Protein AF-A0AAD5MC42-F1 (afdb_monomer_lite)

Radius of gyration: 26.01 Å; chains: 1; bounding box: 51×40×79 Å

Organism: Parelaphostrongylus tenuis (NCBI:txid148309)

Sequence (228 aa):
MRAVYGVTTGFGIFSNVRIADDQLKKLQLNLVRSHATGYGQPLHPSKVRMLLALRINVLAKGYSGVSLENVKKMVAAFNAFCVSYVPQQGTVGCSGDLAPLAHLALGLMGEGKLWSPITGWDSADVVLKKNNLQPLDLGPKEGLALINGTQMVTAIGAYALERAHNIARQADVIAALSLDILKGTTRAFDPAIRIDYLYHRIPKILDYDKSRDHQDARPKNIKLTATT

InterPro domains:
  IPR001106 Aromatic amino acid lyase [PF00221] (2-193)
  IPR001106 Aromatic amino acid lyase [PTHR10362] (3-193)
  IPR008948 L-Aspartase-like [SSF48557] (3-194)
  IPR022313 Phenylalanine/histidine ammonia-lyases, active site [PS00488] (90-106)
  IPR024083 Fumarase/histidase, N-terminal [G3DSA:1.10.275.10] (1-149)

Secondary structure (DSSP, 8-state):
----TTTTB-SGGGTT-B--GGGHHHHHHHHHHHH---EEEEPPHHHHHHHHHHHHHHHHTSSS---HHHHHHHHHHHHTT-EE--EEE---SSS--HHHHHHHHHHHTT-SEEEETTTEEEEHHHHHHHTTPPPP---TTHHHHHH-S-HHHHHHHHHHHHHHHHHHHHHHHHHHHHHHHTT--GGGG-TTTS-TTS-S---SSS---GGGTTS-S-----------

pLDDT: mean 83.56, std 19.05, range [31.25, 98.5]

Foldseek 3Di:
DDQDAQQQWADDVGRVPGDDQVCQQVRLLVQLVVLLPADDAFDDLVLQLQLLVVLLVVVVVPPQPDDPVLSVLSVLCSVQSKFFGFHPGDDPQDFWPQNRLSRRLCLLQQQDWIAGPVPGIDRSVVVCVVSVGDHDRDDGSVSVSRGGDRSSVVSVVVVVVVVVVVVVVVVLVVVVVVCLVVLHDPVCVPPVNDDPPPPPDPPVQDDDDPPPPPDDPHPDDRDRDDDD

Structure (mmCIF, N/CA/C/O backbone):
data_AF-A0AAD5MC42-F1
#
_entry.id   AF-A0AAD5MC42-F1
#
loop_
_atom_site.group_PDB
_atom_site.id
_atom_site.type_symbol
_atom_site.label_atom_id
_atom_site.label_alt_id
_atom_site.label_comp_id
_atom_site.label_asym_id
_atom_site.label_entity_id
_atom_site.label_seq_id
_atom_site.pdbx_PDB_ins_code
_atom_site.Cartn_x
_atom_site.Cartn_y
_atom_site.Cartn_z
_atom_site.occupancy
_atom_site.B_iso_or_equiv
_atom_site.auth_seq_id
_atom_site.auth_comp_id
_atom_site.auth_asym_id
_atom_site.auth_atom_id
_atom_site.pdbx_PDB_model_num
ATOM 1 N N . MET A 1 1 ? -10.940 -10.722 30.212 1.00 54.38 1 MET A N 1
ATOM 2 C CA . MET A 1 1 ? -10.078 -11.129 29.073 1.00 54.38 1 MET A CA 1
ATOM 3 C C . MET A 1 1 ? -8.673 -11.517 29.542 1.00 54.38 1 MET A C 1
ATOM 5 O O . MET A 1 1 ? -8.220 -10.969 30.543 1.00 54.38 1 MET A O 1
ATOM 9 N N . ARG A 1 2 ? -8.002 -12.458 28.851 1.00 68.50 2 ARG A N 1
ATOM 10 C CA . ARG A 1 2 ? -6.563 -12.774 29.029 1.00 68.50 2 ARG A CA 1
ATOM 11 C C . ARG A 1 2 ? -5.696 -11.642 28.457 1.00 68.50 2 ARG A C 1
ATOM 13 O O . ARG A 1 2 ? -6.140 -10.968 27.535 1.00 68.50 2 ARG A O 1
ATOM 20 N N . ALA A 1 3 ? -4.482 -11.459 28.982 1.00 66.25 3 ALA A N 1
ATOM 21 C CA . ALA A 1 3 ? -3.528 -10.485 28.453 1.00 66.25 3 ALA A CA 1
ATOM 22 C C . ALA A 1 3 ? -3.001 -10.943 27.083 1.00 66.25 3 ALA A C 1
ATOM 24 O O . ALA A 1 3 ? -2.348 -11.981 26.988 1.00 66.25 3 ALA A O 1
ATOM 25 N N . VAL A 1 4 ? -3.307 -10.185 26.030 1.00 72.00 4 VAL A N 1
ATOM 26 C CA . VAL A 1 4 ? -2.842 -10.452 24.664 1.00 72.00 4 VAL A CA 1
ATOM 27 C C . VAL A 1 4 ? -2.238 -9.173 24.080 1.00 72.00 4 VAL A C 1
ATOM 29 O O . VAL A 1 4 ? -2.904 -8.133 24.040 1.00 72.00 4 VAL A O 1
ATOM 32 N N . TYR A 1 5 ? -0.982 -9.269 23.623 1.00 67.94 5 TYR A N 1
ATOM 33 C CA . TYR A 1 5 ? -0.201 -8.153 23.079 1.00 67.94 5 TYR A CA 1
ATOM 34 C C . TYR A 1 5 ? -0.948 -7.411 21.966 1.00 67.94 5 TYR A C 1
ATOM 36 O O . TYR A 1 5 ? -1.380 -8.020 20.983 1.00 67.94 5 TYR A O 1
ATOM 44 N N . GLY A 1 6 ? -1.111 -6.096 22.130 1.00 63.97 6 GLY A N 1
ATOM 45 C CA . GLY A 1 6 ? -1.778 -5.222 21.163 1.00 63.97 6 GLY A CA 1
ATOM 46 C C . GLY A 1 6 ? -3.296 -5.400 21.038 1.00 63.97 6 GLY A C 1
ATOM 47 O O . GLY A 1 6 ? -3.916 -4.729 20.210 1.00 63.97 6 GLY A O 1
ATOM 48 N N . VAL A 1 7 ? -3.895 -6.280 21.851 1.00 68.50 7 VAL A N 1
ATOM 49 C CA . VAL A 1 7 ? -5.351 -6.478 21.951 1.00 68.50 7 VAL A CA 1
ATOM 50 C C . VAL A 1 7 ? -5.877 -5.924 23.270 1.00 68.50 7 VAL A C 1
ATOM 52 O O . VAL A 1 7 ? -6.792 -5.117 23.248 1.00 68.50 7 VAL A O 1
ATOM 55 N N . THR A 1 8 ? -5.289 -6.327 24.401 1.00 62.38 8 THR A N 1
ATOM 56 C CA . THR A 1 8 ? -5.682 -5.884 25.757 1.00 62.38 8 THR A CA 1
ATOM 57 C C . THR A 1 8 ? -4.521 -5.258 26.535 1.00 62.38 8 THR A C 1
ATOM 59 O O . THR A 1 8 ? -4.657 -4.931 27.716 1.00 62.38 8 THR A O 1
ATOM 62 N N . THR A 1 9 ? -3.348 -5.160 25.908 1.00 70.31 9 THR A N 1
ATOM 63 C CA . THR A 1 9 ? -2.154 -4.518 26.462 1.00 70.31 9 THR A CA 1
ATOM 64 C C . THR A 1 9 ? -1.580 -3.500 25.478 1.00 70.31 9 THR A C 1
ATOM 66 O O . THR A 1 9 ? -1.965 -3.481 24.305 1.00 70.31 9 THR A O 1
ATOM 69 N N . GLY A 1 10 ? -0.688 -2.630 25.959 1.00 65.81 10 GLY A N 1
ATOM 70 C CA . GLY A 1 10 ? 0.003 -1.638 25.133 1.00 65.81 10 GLY A CA 1
ATOM 71 C C . GLY A 1 10 ? 0.989 -2.238 24.117 1.00 65.81 10 GLY A C 1
ATOM 72 O O . GLY A 1 10 ? 1.076 -3.451 23.925 1.00 65.81 10 GLY A O 1
ATOM 73 N N . PHE A 1 11 ? 1.758 -1.366 23.458 1.00 75.31 11 PHE A N 1
ATOM 74 C CA . PHE A 1 11 ? 2.718 -1.732 22.406 1.00 75.31 11 PHE A CA 1
ATOM 75 C C . PHE A 1 11 ? 4.159 -1.411 22.825 1.00 75.31 11 PHE A C 1
ATOM 77 O O . PHE A 1 11 ? 4.391 -0.485 23.605 1.00 75.31 11 PHE A O 1
ATOM 84 N N . GLY A 1 12 ? 5.136 -2.157 22.298 1.00 78.06 12 GLY A N 1
ATOM 85 C CA . GLY A 1 12 ? 6.560 -1.922 22.565 1.00 78.06 12 GLY A CA 1
ATOM 86 C C . GLY A 1 12 ? 6.900 -1.961 24.060 1.00 78.06 12 GLY A C 1
ATOM 87 O O . GLY A 1 12 ? 6.605 -2.946 24.741 1.00 78.06 12 GLY A O 1
ATOM 88 N N . ILE A 1 13 ? 7.481 -0.873 24.579 1.00 62.72 13 ILE A N 1
ATOM 89 C CA . ILE A 1 13 ? 7.843 -0.730 26.003 1.00 62.72 13 ILE A CA 1
ATOM 90 C C . ILE A 1 13 ? 6.635 -0.846 26.949 1.00 62.72 13 ILE A C 1
ATOM 92 O O . ILE A 1 13 ? 6.795 -1.220 28.105 1.00 62.72 13 ILE A O 1
ATOM 96 N N . PHE A 1 14 ? 5.419 -0.591 26.453 1.00 72.50 14 PHE A N 1
ATOM 97 C CA . PHE A 1 14 ? 4.177 -0.682 27.225 1.00 72.50 14 PHE A CA 1
ATOM 98 C C . PHE A 1 14 ? 3.442 -2.017 27.039 1.00 72.50 14 PHE A C 1
ATOM 100 O O . PHE A 1 14 ? 2.277 -2.140 27.412 1.00 72.50 14 PHE A O 1
ATOM 107 N N . SER A 1 15 ? 4.111 -3.031 26.486 1.00 70.25 15 SER A N 1
ATOM 108 C CA . SER A 1 15 ? 3.561 -4.380 26.269 1.00 70.25 15 SER A CA 1
ATOM 109 C C . SER A 1 15 ? 2.981 -5.037 27.530 1.00 70.25 15 SER A C 1
ATOM 111 O O . SER A 1 15 ? 2.049 -5.836 27.417 1.00 70.25 15 SER A O 1
ATOM 113 N N . ASN A 1 16 ? 3.477 -4.654 28.712 1.00 71.75 16 ASN A N 1
ATOM 114 C CA . ASN A 1 16 ? 3.048 -5.165 30.018 1.00 71.75 16 ASN A CA 1
ATOM 115 C C . ASN A 1 16 ? 1.942 -4.329 30.692 1.00 71.75 16 ASN A C 1
ATOM 117 O O . ASN A 1 16 ? 1.452 -4.708 31.754 1.00 71.75 16 ASN A O 1
ATOM 121 N N . VAL A 1 17 ? 1.536 -3.199 30.103 1.00 76.88 17 VAL A N 1
ATOM 122 C CA . VAL A 1 17 ? 0.479 -2.342 30.659 1.00 76.88 17 VAL A CA 1
ATOM 123 C C . VAL A 1 17 ? -0.873 -2.825 30.155 1.00 76.88 17 VAL A C 1
ATOM 125 O O . VAL A 1 17 ? -1.114 -2.866 28.947 1.00 76.88 17 VAL A O 1
ATOM 128 N N . ARG A 1 18 ? -1.763 -3.195 31.079 1.00 75.81 18 ARG A N 1
ATOM 129 C CA . ARG A 1 18 ? -3.130 -3.617 30.763 1.00 75.81 18 ARG A CA 1
ATOM 130 C C . ARG A 1 18 ? -4.014 -2.398 30.518 1.00 75.81 18 ARG A C 1
ATOM 132 O O . ARG A 1 18 ? -3.977 -1.446 31.290 1.00 75.81 18 ARG A O 1
ATOM 139 N N . ILE A 1 19 ? -4.812 -2.455 29.459 1.00 78.44 19 ILE A N 1
ATOM 140 C CA . ILE A 1 19 ? -5.714 -1.374 29.058 1.00 78.44 19 ILE A CA 1
ATOM 141 C C . ILE A 1 19 ? -7.151 -1.808 29.341 1.00 78.44 19 ILE A C 1
ATOM 143 O O . ILE A 1 19 ? -7.492 -2.977 29.153 1.00 78.44 19 ILE A O 1
ATOM 147 N N . ALA A 1 20 ? -7.969 -0.882 29.838 1.00 80.81 20 ALA A N 1
ATOM 148 C CA . ALA A 1 20 ? -9.383 -1.127 30.085 1.00 80.81 20 ALA A CA 1
ATOM 149 C C . ALA A 1 20 ? -10.149 -1.290 28.760 1.00 80.81 20 ALA A C 1
ATOM 151 O O . ALA A 1 20 ? -9.800 -0.669 27.752 1.00 80.81 20 ALA A O 1
ATOM 152 N N . ASP A 1 21 ? -11.177 -2.142 28.756 1.00 78.12 21 ASP A N 1
ATOM 153 C CA . ASP A 1 21 ? -11.875 -2.559 27.532 1.00 78.12 21 ASP A CA 1
ATOM 154 C C . ASP A 1 21 ? -12.538 -1.370 26.797 1.00 78.12 21 ASP A C 1
ATOM 156 O O . ASP A 1 21 ? -12.556 -1.325 25.565 1.00 78.12 21 ASP A O 1
ATOM 160 N N . ASP A 1 22 ? -12.993 -0.357 27.539 1.00 82.94 22 ASP A N 1
ATOM 161 C CA . ASP A 1 22 ? -13.575 0.895 27.035 1.00 82.94 22 ASP A CA 1
ATOM 162 C C . ASP A 1 22 ? -12.551 1.808 26.332 1.00 82.94 22 ASP A C 1
ATOM 164 O O . ASP A 1 22 ? -12.907 2.625 25.479 1.00 82.94 22 ASP A O 1
ATOM 168 N N . GLN A 1 23 ? -11.260 1.643 26.628 1.00 84.75 23 GLN A N 1
ATOM 169 C CA . GLN A 1 23 ? -10.177 2.433 26.039 1.00 84.75 23 GLN A CA 1
ATOM 170 C C . GLN A 1 23 ? -9.535 1.775 24.813 1.00 84.75 23 GLN A C 1
ATOM 172 O O . GLN A 1 23 ? -8.766 2.429 24.102 1.00 84.75 23 GLN A O 1
ATOM 177 N N . LEU A 1 24 ? -9.857 0.511 24.515 1.00 82.69 24 LEU A N 1
ATOM 178 C CA . LEU A 1 24 ? -9.204 -0.248 23.444 1.00 82.69 24 LEU A CA 1
ATOM 179 C C . LEU A 1 24 ? -9.394 0.387 22.069 1.00 82.69 24 LEU A C 1
ATOM 181 O O . LEU A 1 24 ? -8.439 0.468 21.300 1.00 82.69 24 LEU A O 1
ATOM 185 N N . LYS A 1 25 ? -10.589 0.903 21.770 1.00 85.94 25 LYS A N 1
ATOM 186 C CA . LYS A 1 25 ? -10.852 1.597 20.501 1.00 85.94 25 LYS A CA 1
ATOM 187 C C . LYS A 1 25 ? -9.990 2.854 20.365 1.00 85.94 25 LYS A C 1
ATOM 189 O O . LYS A 1 25 ? -9.299 3.042 19.365 1.00 85.94 25 LYS A O 1
ATOM 194 N N . LYS A 1 26 ? -9.955 3.677 21.417 1.00 88.75 26 LYS A N 1
ATOM 195 C CA . LYS A 1 26 ? -9.139 4.898 21.468 1.00 88.75 26 LYS A CA 1
ATOM 196 C C . LYS A 1 26 ? -7.645 4.589 21.338 1.00 88.75 26 LYS A C 1
ATOM 198 O O . LYS A 1 26 ? -6.936 5.318 20.649 1.00 88.75 26 LYS A O 1
ATOM 203 N N . LEU A 1 27 ? -7.180 3.496 21.943 1.00 88.50 27 LEU A N 1
ATOM 204 C CA . LEU A 1 27 ? -5.802 3.026 21.823 1.00 88.50 27 LEU A CA 1
ATOM 205 C C . LEU A 1 27 ? -5.421 2.745 20.362 1.00 88.50 27 LEU A C 1
ATOM 207 O O . LEU A 1 27 ? -4.360 3.184 19.930 1.00 88.50 27 LEU A O 1
ATOM 211 N N . GLN A 1 28 ? -6.272 2.059 19.592 1.00 90.81 28 GLN A N 1
ATOM 212 C CA . GLN A 1 28 ? -5.973 1.744 18.188 1.00 90.81 28 GLN A CA 1
ATOM 213 C C . GLN A 1 28 ? -5.938 2.998 17.305 1.00 90.81 28 GLN A C 1
ATOM 215 O O . GLN A 1 28 ? -5.037 3.137 16.479 1.00 90.81 28 GLN A O 1
ATOM 220 N N . LEU A 1 29 ? -6.866 3.938 17.513 1.00 93.31 29 LEU A N 1
ATOM 221 C CA . LEU A 1 29 ? -6.865 5.224 16.805 1.00 93.31 29 LEU A CA 1
ATOM 222 C C . LEU A 1 29 ? -5.589 6.022 17.112 1.00 93.31 29 LEU A C 1
ATOM 224 O O . LEU A 1 29 ? -4.911 6.513 16.210 1.00 93.31 29 LEU A O 1
ATOM 228 N N . ASN A 1 30 ? -5.224 6.108 18.393 1.00 94.06 30 ASN A N 1
ATOM 229 C CA . ASN A 1 30 ? -4.019 6.809 18.828 1.00 94.06 30 ASN A CA 1
ATOM 230 C C . ASN A 1 30 ? -2.740 6.126 18.341 1.00 94.06 30 ASN A C 1
ATOM 232 O O . ASN A 1 30 ? -1.760 6.815 18.063 1.00 94.06 30 ASN A O 1
ATOM 236 N N . LEU A 1 31 ? -2.735 4.798 18.206 1.00 93.19 31 LEU A N 1
ATOM 237 C CA . LEU A 1 31 ? -1.612 4.079 17.620 1.00 93.19 31 LEU A CA 1
ATOM 238 C C . LEU A 1 31 ? -1.364 4.548 16.182 1.00 93.19 31 LEU A C 1
ATOM 240 O O . LEU A 1 31 ? -0.242 4.927 15.863 1.00 93.19 31 LEU A O 1
ATOM 244 N N . VAL A 1 32 ? -2.406 4.591 15.346 1.00 96.00 32 VAL A N 1
ATOM 245 C CA . VAL A 1 32 ? -2.281 5.067 13.958 1.00 96.00 32 VAL A CA 1
ATOM 246 C C . VAL A 1 32 ? -1.802 6.518 13.929 1.00 96.00 32 VAL A C 1
ATOM 248 O O . VAL A 1 32 ? -0.806 6.823 13.280 1.00 96.00 32 VAL A O 1
ATOM 251 N N . ARG A 1 33 ? -2.448 7.408 14.692 1.00 96.44 33 ARG A N 1
ATOM 252 C CA . ARG A 1 33 ? -2.093 8.837 14.732 1.00 96.44 33 ARG A CA 1
ATOM 253 C C . ARG A 1 33 ? -0.656 9.081 15.199 1.00 96.44 33 ARG A C 1
ATOM 255 O O . ARG A 1 33 ? 0.065 9.846 14.573 1.00 96.44 33 ARG A O 1
ATOM 262 N N . SER A 1 34 ? -0.227 8.416 16.272 1.00 95.00 34 SER A N 1
ATOM 263 C CA . SER A 1 34 ? 1.130 8.571 16.826 1.00 95.00 34 SER A CA 1
ATOM 264 C C . SER A 1 34 ? 2.226 8.008 15.925 1.00 95.00 34 SER A C 1
ATOM 266 O O . SER A 1 34 ? 3.360 8.465 16.010 1.00 95.00 34 SER A O 1
ATOM 268 N N . HIS A 1 35 ? 1.905 7.031 15.072 1.00 94.56 35 HIS A N 1
ATOM 269 C CA . HIS A 1 35 ? 2.870 6.415 14.164 1.00 94.56 35 HIS A CA 1
ATOM 270 C C . HIS A 1 35 ? 2.882 7.062 12.780 1.00 94.56 35 HIS A C 1
ATOM 272 O O . HIS A 1 35 ? 3.798 6.786 12.017 1.00 94.56 35 HIS A O 1
ATOM 278 N N . ALA A 1 36 ? 1.940 7.950 12.448 1.00 95.44 36 ALA A N 1
ATOM 279 C CA . ALA A 1 36 ? 1.916 8.706 11.194 1.00 95.44 36 ALA A CA 1
ATOM 280 C C . ALA A 1 36 ? 2.991 9.820 11.165 1.00 95.44 36 ALA A C 1
ATOM 282 O O . ALA A 1 36 ? 2.705 10.997 10.965 1.00 95.44 36 ALA A O 1
ATOM 283 N N . THR A 1 37 ? 4.256 9.441 11.363 1.00 94.81 37 THR A N 1
ATOM 284 C CA . THR A 1 37 ? 5.426 10.325 11.522 1.00 94.81 37 THR A CA 1
ATOM 285 C C . THR A 1 37 ? 6.315 10.391 10.279 1.00 94.81 37 THR A C 1
ATOM 287 O O . THR A 1 37 ? 7.390 10.986 10.308 1.00 94.81 37 THR A O 1
ATOM 290 N N . GLY A 1 38 ? 5.879 9.788 9.167 1.00 93.25 38 GLY A N 1
ATOM 291 C CA . GLY A 1 38 ? 6.563 9.912 7.878 1.00 93.25 38 GLY A CA 1
ATOM 292 C C . GLY A 1 38 ? 6.628 11.364 7.390 1.00 93.25 38 GLY A C 1
ATOM 293 O O . GLY A 1 38 ? 5.758 12.173 7.714 1.00 93.25 38 GLY A O 1
ATOM 294 N N . TYR A 1 39 ? 7.635 11.679 6.578 1.00 93.50 39 TYR A N 1
ATOM 295 C CA . TYR A 1 39 ? 7.904 13.034 6.094 1.00 93.50 39 TYR A CA 1
ATOM 296 C C . TYR A 1 39 ? 8.362 13.058 4.627 1.00 93.50 39 TYR A C 1
ATOM 298 O O . TYR A 1 39 ? 8.634 12.027 4.004 1.00 93.50 39 TYR A O 1
ATOM 306 N N . GLY A 1 40 ? 8.424 14.265 4.063 1.00 93.81 40 GLY A N 1
ATOM 307 C CA . GLY A 1 40 ? 8.769 14.502 2.663 1.00 93.81 40 GLY A CA 1
ATOM 308 C C . GLY A 1 40 ? 7.558 14.502 1.726 1.00 93.81 40 GLY A C 1
ATOM 309 O O . GLY A 1 40 ? 6.404 14.547 2.156 1.00 93.81 40 GLY A O 1
ATOM 310 N N . GLN A 1 41 ? 7.847 14.483 0.423 1.00 95.56 41 GLN A N 1
ATOM 311 C CA . GLN A 1 41 ? 6.830 14.491 -0.630 1.00 95.56 41 GLN A CA 1
ATOM 312 C C . GLN A 1 41 ? 5.985 13.212 -0.598 1.00 95.56 41 GLN A C 1
ATOM 314 O O . GLN A 1 41 ? 6.498 12.159 -0.202 1.00 95.56 41 GLN A O 1
ATOM 319 N N . PRO A 1 42 ? 4.716 13.255 -1.041 1.00 95.69 42 PRO A N 1
ATOM 320 C CA . PRO A 1 42 ? 3.910 12.050 -1.134 1.00 95.69 42 PRO A CA 1
ATOM 321 C C . PRO A 1 42 ? 4.486 11.077 -2.164 1.00 95.69 42 PRO A C 1
ATOM 323 O O . PRO A 1 42 ? 5.061 11.454 -3.192 1.00 95.69 42 PRO A O 1
ATOM 326 N N . LEU A 1 43 ? 4.293 9.787 -1.915 1.00 95.94 43 LEU A N 1
ATOM 327 C CA . LEU A 1 43 ? 4.383 8.778 -2.955 1.00 95.94 43 LEU A CA 1
ATOM 328 C C . LEU A 1 43 ? 3.359 9.084 -4.052 1.00 95.94 43 LEU A C 1
ATOM 330 O O . LEU A 1 43 ? 2.241 9.525 -3.789 1.00 95.94 43 LEU A O 1
ATOM 334 N N . HIS A 1 44 ? 3.733 8.788 -5.297 1.00 96.62 44 HIS A N 1
ATOM 335 C CA . HIS A 1 44 ? 2.795 8.857 -6.412 1.00 96.62 44 HIS A CA 1
ATOM 336 C C . HIS A 1 44 ? 1.563 7.973 -6.120 1.00 96.62 44 HIS A C 1
ATOM 338 O O . HIS A 1 44 ? 1.765 6.830 -5.688 1.00 96.62 44 HIS A O 1
ATOM 344 N N . PRO A 1 45 ? 0.321 8.424 -6.397 1.00 97.38 45 PRO A N 1
ATOM 345 C CA . PRO A 1 45 ? -0.900 7.678 -6.079 1.00 97.38 45 PRO A CA 1
ATOM 346 C C . PRO A 1 45 ? -0.875 6.209 -6.524 1.00 97.38 45 PRO A C 1
ATOM 348 O O . PRO A 1 45 ? -1.244 5.320 -5.762 1.00 97.38 45 PRO A O 1
ATOM 351 N N . SER A 1 46 ? -0.334 5.916 -7.711 1.00 96.75 46 SER A N 1
ATOM 352 C CA . SER A 1 46 ? -0.185 4.535 -8.202 1.00 96.75 46 SER A CA 1
ATOM 353 C C . SER A 1 46 ? 0.683 3.645 -7.299 1.00 96.75 46 SER A C 1
ATOM 355 O O . SER A 1 46 ? 0.368 2.473 -7.120 1.00 96.75 46 SER A O 1
ATOM 357 N N . LYS A 1 47 ? 1.745 4.186 -6.684 1.00 96.69 47 LYS A N 1
ATOM 358 C CA . LYS A 1 47 ? 2.599 3.439 -5.741 1.00 96.69 47 LYS A CA 1
ATOM 359 C C . LYS A 1 47 ? 1.874 3.192 -4.418 1.00 96.69 47 LYS A C 1
ATOM 361 O O . LYS A 1 47 ? 1.966 2.098 -3.868 1.00 96.69 47 LYS A O 1
ATOM 366 N N . VAL A 1 48 ? 1.102 4.171 -3.938 1.00 97.56 48 VAL A N 1
ATOM 367 C CA . VAL A 1 48 ? 0.242 3.993 -2.753 1.00 97.56 48 VAL A CA 1
ATOM 368 C C . VAL A 1 48 ? -0.851 2.957 -3.027 1.00 97.56 48 VAL A C 1
ATOM 370 O O . VAL A 1 48 ? -1.181 2.150 -2.164 1.00 97.56 48 VAL A O 1
ATOM 373 N N . ARG A 1 49 ? -1.366 2.900 -4.258 1.00 97.81 49 ARG A N 1
ATOM 374 C CA . ARG A 1 49 ? -2.328 1.876 -4.672 1.00 97.81 49 ARG A CA 1
ATOM 375 C C . ARG A 1 49 ? -1.728 0.465 -4.642 1.00 97.81 49 ARG A C 1
ATOM 377 O O . ARG A 1 49 ? -2.399 -0.459 -4.188 1.00 97.81 49 ARG A O 1
ATOM 384 N N . MET A 1 50 ? -0.469 0.293 -5.056 1.00 97.44 50 MET A N 1
ATOM 385 C CA . MET A 1 50 ? 0.255 -0.984 -4.916 1.00 97.44 50 MET A CA 1
ATOM 386 C C . MET A 1 50 ? 0.423 -1.378 -3.442 1.00 97.44 50 MET A C 1
ATOM 388 O O . MET A 1 50 ? 0.140 -2.516 -3.072 1.00 97.44 50 MET A O 1
ATOM 392 N N . LEU A 1 51 ? 0.827 -0.423 -2.596 1.00 96.62 51 LEU A N 1
ATOM 393 C CA . LEU A 1 51 ? 0.918 -0.602 -1.144 1.00 96.62 51 LEU A CA 1
ATOM 394 C C . LEU A 1 51 ? -0.421 -1.081 -0.554 1.00 96.62 51 LEU A C 1
ATOM 396 O O . LEU A 1 51 ? -0.456 -2.072 0.179 1.00 96.62 51 LEU A O 1
ATOM 400 N N . LEU A 1 52 ? -1.523 -0.411 -0.910 1.00 98.12 52 LEU A N 1
ATOM 401 C CA . LEU A 1 52 ? -2.872 -0.754 -0.459 1.00 98.12 52 LEU A CA 1
ATOM 402 C C . LEU A 1 52 ? -3.278 -2.168 -0.898 1.00 98.12 52 LEU A C 1
ATOM 404 O O . LEU A 1 52 ? -3.780 -2.932 -0.077 1.00 98.12 52 LEU A O 1
ATOM 408 N N . ALA A 1 53 ? -3.005 -2.552 -2.149 1.00 98.12 53 ALA A N 1
ATOM 409 C CA . ALA A 1 53 ? -3.291 -3.899 -2.646 1.00 98.12 53 ALA A CA 1
ATOM 410 C C . ALA A 1 53 ? -2.575 -4.984 -1.830 1.00 98.12 53 ALA A C 1
ATOM 412 O O . ALA A 1 53 ? -3.195 -5.960 -1.405 1.00 98.12 53 ALA A O 1
ATOM 413 N N . LEU A 1 54 ? -1.278 -4.803 -1.560 1.00 97.00 54 LEU A N 1
ATOM 414 C CA . LEU A 1 54 ? -0.509 -5.753 -0.755 1.00 97.00 54 LEU A CA 1
ATOM 415 C C . LEU A 1 54 ? -1.016 -5.816 0.688 1.00 97.00 54 LEU A C 1
ATOM 417 O O . LEU A 1 54 ? -1.046 -6.896 1.282 1.00 97.00 54 LEU A O 1
ATOM 421 N N . ARG A 1 55 ? -1.439 -4.679 1.253 1.00 96.62 55 ARG A N 1
ATOM 422 C CA . ARG A 1 55 ? -2.020 -4.632 2.599 1.00 96.62 55 ARG A CA 1
ATOM 423 C C . ARG A 1 55 ? -3.322 -5.426 2.651 1.00 96.62 55 ARG A C 1
ATOM 425 O O . ARG A 1 55 ? -3.452 -6.291 3.513 1.00 96.62 55 ARG A O 1
ATOM 432 N N . ILE A 1 56 ? -4.236 -5.190 1.708 1.00 97.75 56 ILE A N 1
ATOM 433 C CA . ILE A 1 56 ? -5.499 -5.933 1.586 1.00 97.75 56 ILE A CA 1
ATOM 434 C C . ILE A 1 56 ? -5.222 -7.435 1.463 1.00 97.75 56 ILE A C 1
ATOM 436 O O . ILE A 1 56 ? -5.800 -8.220 2.209 1.00 97.75 56 ILE A O 1
ATOM 440 N N . ASN A 1 57 ? -4.291 -7.832 0.589 1.00 97.00 57 ASN A N 1
ATOM 441 C CA . ASN A 1 57 ? -3.934 -9.236 0.379 1.00 97.00 57 ASN A CA 1
ATOM 442 C C . ASN A 1 57 ? -3.463 -9.926 1.669 1.00 97.00 57 ASN A C 1
ATOM 444 O O . ASN A 1 57 ? -3.878 -11.042 1.962 1.00 97.00 57 ASN A O 1
ATOM 448 N N . VAL A 1 58 ? -2.611 -9.271 2.464 1.00 95.31 58 VAL A N 1
ATOM 449 C CA . VAL A 1 58 ? -2.126 -9.851 3.728 1.00 95.31 58 VAL A CA 1
ATOM 450 C C . VAL A 1 58 ? -3.245 -9.951 4.765 1.00 95.31 58 VAL A C 1
ATOM 452 O O . VAL A 1 58 ? -3.354 -10.979 5.432 1.00 95.31 58 VAL A O 1
ATOM 455 N N . LEU A 1 59 ? -4.099 -8.931 4.875 1.00 95.50 59 LEU A N 1
ATOM 456 C CA . LEU A 1 59 ? -5.226 -8.936 5.812 1.00 95.50 59 LEU A CA 1
ATOM 457 C C . LEU A 1 59 ? -6.267 -10.008 5.461 1.00 95.50 59 LEU A C 1
ATOM 459 O O . LEU A 1 59 ? -6.786 -10.677 6.354 1.00 95.50 59 LEU A O 1
ATOM 463 N N . ALA A 1 60 ? -6.512 -10.226 4.167 1.00 95.19 60 ALA A N 1
ATOM 464 C CA . ALA A 1 60 ? -7.460 -11.217 3.665 1.00 95.19 60 ALA A CA 1
ATOM 465 C C . ALA A 1 60 ? -7.064 -12.672 3.984 1.00 95.19 60 ALA A C 1
ATOM 467 O O . ALA A 1 60 ? -7.923 -13.548 3.968 1.00 95.19 60 ALA A O 1
ATOM 468 N N . LYS A 1 61 ? -5.797 -12.944 4.336 1.00 94.06 61 LYS A N 1
ATOM 469 C CA . LYS A 1 61 ? -5.351 -14.288 4.752 1.00 94.06 61 LYS A CA 1
ATOM 470 C C . LYS A 1 61 ? -5.922 -14.740 6.103 1.00 94.06 61 LYS A C 1
ATOM 472 O O . LYS A 1 61 ? -5.778 -15.905 6.447 1.00 94.06 61 LYS A O 1
ATOM 477 N N . GLY A 1 62 ? -6.514 -13.839 6.892 1.00 91.12 62 GLY A N 1
ATOM 478 C CA . GLY A 1 62 ? -7.209 -14.186 8.139 1.00 91.12 62 GLY A CA 1
ATOM 479 C C . GLY A 1 62 ? -6.338 -14.272 9.400 1.00 91.12 62 GLY A C 1
ATOM 480 O O . GLY A 1 62 ? -6.874 -14.412 10.493 1.00 91.12 62 GLY A O 1
ATOM 481 N N . TYR A 1 63 ? -5.015 -14.103 9.304 1.00 91.25 63 TYR A N 1
ATOM 482 C CA . TYR A 1 63 ? -4.110 -14.183 10.467 1.00 91.25 63 TYR A CA 1
ATOM 483 C C . TYR A 1 63 ? -4.009 -12.882 11.289 1.00 91.25 63 TYR A C 1
ATOM 485 O O . TYR A 1 63 ? -3.434 -12.866 12.379 1.00 91.25 63 TYR A O 1
ATOM 493 N N . SER A 1 64 ? -4.553 -11.767 10.790 1.00 89.31 64 SER A N 1
ATOM 494 C CA . SER A 1 64 ? -4.403 -10.449 11.426 1.00 89.31 64 SER A CA 1
ATOM 495 C C . SER A 1 64 ? -5.525 -10.107 12.410 1.00 89.31 64 SER A C 1
ATOM 497 O O . SER A 1 64 ? -5.278 -9.368 13.362 1.00 89.31 64 SER A O 1
ATOM 499 N N . GLY A 1 65 ? -6.714 -10.698 12.260 1.00 88.75 65 GLY A N 1
ATOM 500 C CA . GLY A 1 65 ? -7.878 -10.397 13.105 1.00 88.75 65 GLY A CA 1
ATOM 501 C C . GLY A 1 65 ? -8.521 -9.038 12.807 1.00 88.75 65 GLY A C 1
ATOM 502 O O . GLY A 1 65 ? -8.984 -8.384 13.732 1.00 88.75 65 GLY A O 1
ATOM 503 N N . VAL A 1 66 ? -8.505 -8.610 11.539 1.00 94.19 66 VAL A N 1
ATOM 504 C CA . VAL A 1 66 ? -9.250 -7.431 11.064 1.00 94.19 66 VAL A CA 1
ATOM 505 C C . VAL A 1 66 ? -10.644 -7.866 10.627 1.00 94.19 66 VAL A C 1
ATOM 507 O O . VA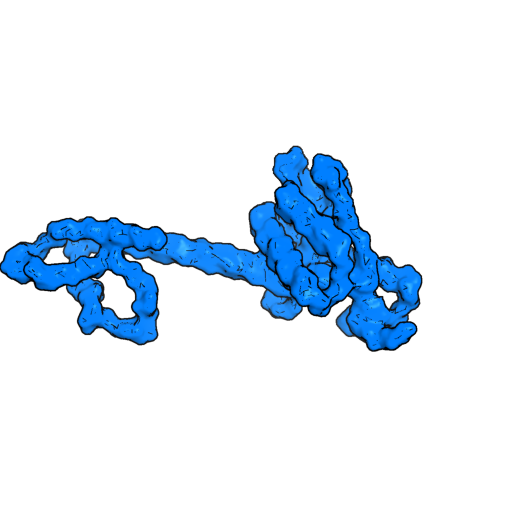L A 1 66 ? -10.811 -8.920 10.014 1.00 94.19 66 VAL A O 1
ATOM 510 N N . SER A 1 67 ? -11.639 -7.050 10.942 1.00 94.81 67 SER A N 1
ATOM 511 C CA . SER A 1 67 ? -13.029 -7.223 10.554 1.00 94.81 67 SER A CA 1
ATOM 512 C C . SER A 1 67 ? -13.190 -7.241 9.037 1.00 94.81 67 SER A C 1
ATOM 514 O O . SER A 1 67 ? -12.582 -6.472 8.286 1.00 94.81 67 SER A O 1
ATOM 516 N N . LEU A 1 68 ? -14.081 -8.119 8.578 1.00 95.56 68 LEU A N 1
ATOM 517 C CA . LEU A 1 68 ? -14.420 -8.228 7.163 1.00 95.56 68 LEU A CA 1
ATOM 518 C C . LEU A 1 68 ? -14.990 -6.913 6.611 1.00 95.56 68 LEU A C 1
ATOM 520 O O . LEU A 1 68 ? -14.754 -6.582 5.452 1.00 95.56 68 LEU A O 1
ATOM 524 N N . GLU A 1 69 ? -15.725 -6.160 7.432 1.00 96.50 69 GLU A N 1
ATOM 525 C CA . GLU A 1 69 ? -16.276 -4.860 7.051 1.00 96.50 69 GLU A CA 1
ATOM 526 C C . GLU A 1 69 ? -15.167 -3.866 6.680 1.00 96.50 69 GLU A C 1
ATOM 528 O O . GLU A 1 69 ? -15.213 -3.277 5.599 1.00 96.50 69 GLU A O 1
ATOM 533 N N . ASN A 1 70 ? -14.127 -3.739 7.509 1.00 96.69 70 ASN A N 1
ATOM 534 C CA . ASN A 1 70 ? -13.012 -2.840 7.218 1.00 96.69 70 ASN A CA 1
ATOM 535 C C . ASN A 1 70 ? -12.197 -3.304 6.007 1.00 96.69 70 ASN A C 1
ATOM 537 O O . ASN A 1 70 ? -11.842 -2.479 5.167 1.00 96.69 70 ASN A O 1
ATOM 541 N N . VAL A 1 71 ? -11.985 -4.611 5.826 1.00 97.25 71 VAL A N 1
ATOM 542 C CA . VAL A 1 71 ? -11.347 -5.126 4.599 1.00 97.25 71 VAL A CA 1
ATOM 543 C C . VAL A 1 71 ? -12.173 -4.772 3.354 1.00 97.25 71 VAL A C 1
ATOM 545 O O . VAL A 1 71 ? -11.610 -4.319 2.357 1.00 97.25 71 VAL A O 1
ATOM 548 N N . LYS A 1 72 ? -13.506 -4.897 3.404 1.00 97.88 72 LYS A N 1
ATOM 549 C CA . LYS A 1 72 ? -14.396 -4.498 2.298 1.00 97.88 72 LYS A CA 1
ATOM 550 C C . LYS A 1 72 ? -14.325 -2.997 2.006 1.00 97.88 72 LYS A C 1
ATOM 552 O O . LYS A 1 72 ? -14.267 -2.624 0.836 1.00 97.88 72 LYS A O 1
ATOM 557 N N . LYS A 1 73 ? -14.264 -2.143 3.034 1.00 98.12 73 LYS A N 1
ATOM 558 C CA . LYS A 1 73 ? -14.058 -0.690 2.870 1.00 98.12 73 LYS A CA 1
ATOM 559 C C . LYS A 1 73 ? -12.720 -0.382 2.185 1.00 98.12 73 LYS A C 1
ATOM 561 O O . LYS A 1 73 ? -12.684 0.423 1.258 1.00 98.12 73 LYS A O 1
ATOM 566 N N . MET A 1 74 ? -11.640 -1.075 2.559 1.00 98.25 74 MET A N 1
ATOM 567 C CA . MET A 1 74 ? -10.335 -0.936 1.891 1.00 98.25 74 MET A CA 1
ATOM 568 C C . MET A 1 74 ? -10.391 -1.352 0.414 1.00 98.25 74 MET A C 1
ATOM 570 O O . MET A 1 74 ? -9.824 -0.670 -0.437 1.00 98.25 74 MET A O 1
ATOM 574 N N . VAL A 1 75 ? -11.090 -2.446 0.095 1.00 98.44 75 VAL A N 1
ATOM 575 C CA . VAL A 1 75 ? -11.302 -2.894 -1.294 1.00 98.44 75 VAL A CA 1
ATOM 576 C C . VAL A 1 75 ? -12.116 -1.869 -2.086 1.00 98.44 75 VAL A C 1
ATOM 578 O O . VAL A 1 75 ? -11.760 -1.558 -3.221 1.00 98.44 75 VAL A O 1
ATOM 581 N N . ALA A 1 76 ? -13.166 -1.297 -1.494 1.00 98.44 76 ALA A N 1
ATOM 582 C CA . ALA A 1 76 ? -13.955 -0.246 -2.131 1.00 98.44 76 ALA A CA 1
ATOM 583 C C . ALA A 1 76 ? -13.097 0.993 -2.445 1.00 98.44 76 ALA A C 1
ATOM 585 O O . ALA A 1 76 ? -13.118 1.480 -3.576 1.00 98.44 76 ALA A O 1
ATOM 586 N N . ALA A 1 77 ? -12.262 1.436 -1.498 1.00 98.31 77 ALA A N 1
ATOM 587 C CA . ALA A 1 77 ? -11.307 2.521 -1.724 1.00 98.31 77 ALA A CA 1
ATOM 588 C C . ALA A 1 77 ? -10.291 2.183 -2.831 1.00 98.31 77 ALA A C 1
ATOM 590 O O . ALA A 1 77 ? -10.039 3.002 -3.714 1.00 98.31 77 ALA A O 1
ATOM 591 N N . PHE A 1 78 ? -9.757 0.958 -2.850 1.00 98.50 78 PHE A N 1
ATOM 592 C CA . PHE A 1 78 ? -8.845 0.498 -3.901 1.00 98.50 78 PHE A CA 1
ATOM 593 C C . PHE A 1 78 ? -9.485 0.517 -5.302 1.00 98.50 78 PHE A C 1
ATOM 595 O O . PHE A 1 78 ? -8.837 0.924 -6.277 1.00 98.50 78 PHE A O 1
ATOM 602 N N . ASN A 1 79 ? -10.749 0.093 -5.400 1.00 98.38 79 ASN A N 1
ATOM 603 C CA . ASN A 1 79 ? -11.518 0.071 -6.645 1.00 98.38 79 ASN A CA 1
ATOM 604 C C . ASN A 1 79 ? -11.851 1.484 -7.138 1.00 98.38 79 ASN A C 1
ATOM 606 O O . ASN A 1 79 ? -11.751 1.744 -8.332 1.00 98.38 79 ASN A O 1
ATOM 610 N N . ALA A 1 80 ? -12.155 2.409 -6.225 1.00 97.94 80 ALA A N 1
ATOM 611 C CA . ALA A 1 80 ? -12.380 3.823 -6.532 1.00 97.94 80 ALA A CA 1
ATOM 612 C C . ALA A 1 80 ? -11.081 4.623 -6.771 1.00 97.94 80 ALA A C 1
ATOM 614 O O . ALA A 1 80 ? -11.130 5.834 -6.976 1.00 97.94 80 ALA A O 1
ATOM 615 N N . PHE A 1 81 ? -9.909 3.975 -6.706 1.00 98.19 81 PHE A N 1
ATOM 616 C CA . PHE A 1 81 ? -8.595 4.630 -6.745 1.00 98.19 81 PHE A CA 1
ATOM 617 C C . PHE A 1 81 ? -8.493 5.772 -5.713 1.00 98.19 81 PHE A C 1
ATOM 619 O O . PHE A 1 81 ? -7.972 6.852 -5.976 1.00 98.19 81 PHE A O 1
ATOM 626 N N . CYS A 1 82 ? -9.006 5.522 -4.514 1.00 98.25 82 CYS A N 1
ATOM 627 C CA . CYS A 1 82 ? -8.918 6.416 -3.372 1.00 98.25 82 CYS A CA 1
ATOM 628 C C . CYS A 1 82 ? -7.733 5.987 -2.500 1.00 98.25 82 CYS A C 1
ATOM 630 O O . CYS A 1 82 ? -7.746 4.898 -1.924 1.00 98.25 82 CYS A O 1
ATOM 632 N N . VAL A 1 83 ? -6.682 6.808 -2.441 1.00 98.06 83 VAL A N 1
ATOM 633 C CA . VAL A 1 83 ? -5.420 6.451 -1.769 1.00 98.06 83 VAL A CA 1
ATOM 634 C C . VAL A 1 83 ? -4.917 7.561 -0.858 1.00 98.06 83 VAL A C 1
ATOM 636 O O . VAL A 1 83 ? -4.907 8.731 -1.229 1.00 98.06 83 VAL A O 1
ATOM 639 N N . SER A 1 84 ? -4.489 7.190 0.343 1.00 98.12 84 SER A N 1
ATOM 640 C CA . SER A 1 84 ? -4.037 8.129 1.370 1.00 98.12 84 SER A CA 1
ATOM 641 C C . SER A 1 84 ? -2.753 8.861 0.985 1.00 98.12 84 SER A C 1
ATOM 643 O O . SER A 1 84 ? -1.941 8.378 0.191 1.00 98.12 84 SER A O 1
ATOM 645 N N . TYR A 1 85 ? -2.531 10.016 1.602 1.00 97.88 85 TYR A N 1
ATOM 646 C CA . TYR A 1 85 ? -1.246 10.700 1.554 1.00 97.88 85 TYR A CA 1
ATOM 647 C C . TYR A 1 85 ? -0.208 9.886 2.324 1.00 97.88 85 TYR A C 1
ATOM 649 O O . TYR A 1 85 ? -0.258 9.822 3.546 1.00 97.88 85 TYR A O 1
ATOM 657 N N . VAL A 1 86 ? 0.729 9.259 1.613 1.00 97.81 86 VAL A N 1
ATOM 658 C CA . VAL A 1 86 ? 1.824 8.487 2.216 1.00 97.81 86 VAL A CA 1
ATOM 659 C C . VAL A 1 86 ? 3.152 9.155 1.861 1.00 97.81 86 VAL A C 1
ATOM 661 O O . VAL A 1 86 ? 3.522 9.140 0.684 1.00 97.81 86 VAL A O 1
ATOM 664 N N . PRO A 1 87 ? 3.875 9.745 2.828 1.00 96.69 87 PRO A N 1
ATOM 665 C CA . PRO A 1 87 ? 5.181 10.349 2.586 1.00 96.69 87 PRO A CA 1
ATOM 666 C C . PRO A 1 87 ? 6.224 9.334 2.104 1.00 96.69 87 PRO A C 1
ATOM 668 O O . PRO A 1 87 ? 6.174 8.152 2.443 1.00 96.69 87 PRO A O 1
ATOM 671 N N . GLN A 1 88 ? 7.197 9.801 1.323 1.00 93.62 88 GLN A N 1
ATOM 672 C CA . GLN A 1 88 ? 8.266 8.959 0.777 1.00 93.62 88 GLN A CA 1
ATOM 673 C C . GLN A 1 88 ? 9.300 8.500 1.817 1.00 93.62 88 GLN A C 1
ATOM 675 O O . GLN A 1 88 ? 9.976 7.503 1.568 1.00 93.62 88 GLN A O 1
ATOM 680 N N . GLN A 1 89 ? 9.440 9.193 2.953 1.00 90.88 89 GLN A N 1
ATOM 681 C CA . GLN A 1 89 ? 10.427 8.875 3.993 1.00 90.88 89 GLN A CA 1
ATOM 682 C C . GLN A 1 89 ? 9.749 8.574 5.337 1.00 90.88 89 GLN A C 1
ATOM 684 O O . GLN A 1 89 ? 8.681 9.107 5.642 1.00 90.88 89 GLN A O 1
ATOM 689 N N . GLY A 1 90 ? 10.371 7.706 6.142 1.00 86.44 90 GLY A N 1
ATOM 690 C CA . GLY A 1 90 ? 9.894 7.340 7.485 1.00 86.44 90 GLY A CA 1
ATOM 691 C C . GLY A 1 90 ? 9.904 5.841 7.799 1.00 86.44 90 GLY A C 1
ATOM 692 O O . GLY A 1 90 ? 9.755 5.474 8.959 1.00 86.44 90 GLY A O 1
ATOM 693 N N . THR A 1 91 ? 10.095 4.965 6.805 1.00 86.31 91 THR A N 1
ATOM 694 C CA . THR A 1 91 ? 10.357 3.538 7.063 1.00 86.31 91 THR A CA 1
ATOM 695 C C . THR A 1 91 ? 11.854 3.260 7.209 1.00 86.31 91 THR A C 1
ATOM 697 O O . THR A 1 91 ? 12.669 3.846 6.499 1.00 86.31 91 THR A O 1
ATOM 700 N N . VAL A 1 92 ? 12.202 2.334 8.106 1.00 83.56 92 VAL A N 1
ATOM 701 C CA . VAL A 1 92 ? 13.553 1.761 8.255 1.00 83.56 92 VAL A CA 1
ATOM 702 C C . VAL A 1 92 ? 13.699 0.405 7.553 1.00 83.56 92 VAL A C 1
ATOM 704 O O . VAL A 1 92 ? 14.776 -0.176 7.553 1.00 83.56 92 VAL A O 1
ATOM 707 N N . GLY A 1 93 ? 12.618 -0.119 6.966 1.00 72.31 93 GLY A N 1
ATOM 708 C CA . GLY A 1 93 ? 12.639 -1.298 6.099 1.00 72.31 93 GLY A CA 1
ATOM 709 C C . GLY A 1 93 ? 12.992 -2.641 6.749 1.00 72.31 93 GLY A C 1
ATOM 710 O O . GLY A 1 93 ? 13.277 -3.590 6.027 1.00 72.31 93 GLY A O 1
ATOM 711 N N . CYS A 1 94 ? 12.957 -2.746 8.081 1.00 68.19 94 CYS A N 1
ATOM 712 C CA . CYS A 1 94 ? 13.196 -4.007 8.793 1.00 68.19 94 CYS A CA 1
ATOM 713 C C . CYS A 1 94 ? 11.903 -4.826 8.973 1.00 68.19 94 CYS A C 1
ATOM 715 O O . CYS A 1 94 ? 11.509 -5.594 8.101 1.00 68.19 94 CYS A O 1
ATOM 717 N N . SER A 1 95 ? 11.239 -4.682 10.125 1.00 60.69 95 SER A N 1
ATOM 718 C CA . SER A 1 95 ? 10.126 -5.541 10.558 1.00 60.69 95 SER A CA 1
ATOM 719 C C . SER A 1 95 ? 8.749 -4.877 10.486 1.00 60.69 95 SER A C 1
ATOM 721 O O . SER A 1 95 ? 7.742 -5.532 10.746 1.00 60.69 95 SER A O 1
ATOM 723 N N . GLY A 1 96 ? 8.685 -3.598 10.114 1.00 73.56 96 GLY A N 1
ATOM 724 C CA . GLY A 1 96 ? 7.428 -2.874 10.001 1.00 73.56 96 GLY A CA 1
ATOM 725 C C . GLY A 1 96 ? 7.602 -1.513 9.343 1.00 73.56 96 GLY A C 1
ATOM 726 O O . GLY A 1 96 ? 8.275 -0.631 9.870 1.00 73.56 96 GLY A O 1
ATOM 727 N N . ASP A 1 97 ? 6.916 -1.326 8.225 1.00 88.25 97 ASP A N 1
ATOM 728 C CA . ASP A 1 97 ? 6.682 -0.053 7.555 1.00 88.25 97 ASP A CA 1
ATOM 729 C C . ASP A 1 97 ? 5.643 0.767 8.346 1.00 88.25 97 ASP A C 1
ATOM 731 O O . ASP A 1 97 ? 4.632 1.213 7.807 1.00 88.25 97 ASP A O 1
ATOM 735 N N . LEU A 1 98 ? 5.878 0.942 9.653 1.00 92.62 98 LEU A N 1
ATOM 736 C CA . LEU A 1 98 ? 4.904 1.493 10.598 1.00 92.62 98 LEU A CA 1
ATOM 737 C C . LEU A 1 98 ? 4.455 2.894 10.188 1.00 92.62 98 LEU A C 1
ATOM 739 O O . LEU A 1 98 ? 3.260 3.140 10.081 1.00 92.62 98 LEU A O 1
ATOM 743 N N . ALA A 1 99 ? 5.402 3.791 9.909 1.00 94.38 99 ALA A N 1
ATOM 744 C CA . ALA A 1 99 ? 5.096 5.166 9.534 1.00 94.38 99 ALA A CA 1
ATOM 745 C C . ALA A 1 99 ? 4.285 5.309 8.235 1.00 94.38 99 ALA A C 1
ATOM 747 O O . ALA A 1 99 ? 3.226 5.943 8.252 1.00 94.38 99 ALA A O 1
ATOM 748 N N . PRO A 1 100 ? 4.707 4.728 7.099 1.00 95.56 100 PRO A N 1
ATOM 749 C CA . PRO A 1 100 ? 3.942 4.827 5.857 1.00 95.56 100 PRO A CA 1
ATOM 750 C C . PRO A 1 100 ? 2.605 4.071 5.917 1.00 95.56 100 PRO A C 1
ATOM 752 O O . PRO A 1 100 ? 1.626 4.537 5.337 1.00 95.56 100 PRO A O 1
ATOM 755 N N . LEU A 1 101 ? 2.515 2.940 6.629 1.00 96.31 101 LEU A N 1
ATOM 756 C CA . LEU A 1 101 ? 1.245 2.229 6.801 1.00 96.31 101 LEU A CA 1
ATOM 757 C C . LEU A 1 101 ? 0.305 2.937 7.781 1.00 96.31 101 LEU A C 1
ATOM 759 O O . LEU A 1 101 ? -0.910 2.863 7.610 1.00 96.31 101 LEU A O 1
ATOM 763 N N . ALA A 1 102 ? 0.837 3.661 8.765 1.00 96.94 102 ALA A N 1
ATOM 764 C CA . ALA A 1 102 ? 0.052 4.549 9.613 1.00 96.94 102 ALA A CA 1
ATOM 765 C C . ALA A 1 102 ? -0.548 5.696 8.798 1.00 96.94 102 ALA A C 1
ATOM 767 O O . ALA A 1 102 ? -1.745 5.935 8.894 1.00 96.94 102 ALA A O 1
ATOM 768 N N . HIS A 1 103 ? 0.232 6.326 7.916 1.00 97.69 103 HIS A N 1
ATOM 769 C CA . HIS A 1 103 ? -0.283 7.315 6.959 1.00 97.69 103 HIS A CA 1
ATOM 770 C C . HIS A 1 103 ? -1.336 6.726 6.006 1.00 97.69 103 HIS A C 1
ATOM 772 O O . HIS A 1 103 ? -2.362 7.354 5.741 1.00 97.69 103 HIS A O 1
ATOM 778 N N . LEU A 1 104 ? -1.135 5.485 5.540 1.00 97.69 104 LEU A N 1
ATOM 779 C CA . LEU A 1 104 ? -2.139 4.764 4.755 1.00 97.69 104 LEU A CA 1
ATOM 780 C C . LEU A 1 104 ? -3.449 4.596 5.540 1.00 97.69 104 LEU A C 1
ATOM 782 O O . LEU A 1 104 ? -4.516 4.926 5.023 1.00 97.69 104 LEU A O 1
ATOM 786 N N . ALA A 1 105 ? -3.372 4.103 6.776 1.00 97.44 105 ALA A N 1
ATOM 787 C CA . ALA A 1 105 ? -4.533 3.887 7.631 1.00 97.44 105 ALA A CA 1
ATOM 788 C C . ALA A 1 105 ? -5.234 5.203 8.001 1.00 97.44 105 ALA A C 1
ATOM 790 O O . ALA A 1 105 ? -6.458 5.258 7.938 1.00 97.44 105 ALA A O 1
ATOM 791 N N . LEU A 1 106 ? -4.476 6.262 8.303 1.00 97.38 106 LEU A N 1
ATOM 792 C CA . LEU A 1 106 ? -4.989 7.577 8.691 1.00 97.38 106 LEU A CA 1
ATOM 793 C C . LEU A 1 106 ? -5.941 8.144 7.627 1.00 97.38 106 LEU A C 1
ATOM 795 O O . LEU A 1 106 ? -7.077 8.489 7.942 1.00 97.38 106 LEU A O 1
ATOM 799 N N . GLY A 1 107 ? -5.528 8.121 6.354 1.00 97.25 107 GLY A N 1
ATOM 800 C CA . GLY A 1 107 ? -6.387 8.542 5.245 1.00 97.25 107 GLY A CA 1
ATOM 801 C C . GLY A 1 107 ? -7.659 7.701 5.113 1.00 97.25 107 GLY A C 1
ATOM 802 O O . GLY A 1 107 ? -8.751 8.238 4.955 1.00 97.25 107 GLY A O 1
ATOM 803 N N . LEU A 1 108 ? -7.553 6.376 5.243 1.00 97.81 108 LEU A N 1
ATOM 804 C CA . LEU A 1 108 ? -8.708 5.474 5.147 1.00 97.81 108 LEU A CA 1
ATOM 805 C C . LEU A 1 108 ? -9.666 5.595 6.346 1.00 97.81 108 LEU A C 1
ATOM 807 O O . LEU A 1 108 ? -10.847 5.280 6.218 1.00 97.81 108 LEU A O 1
ATOM 811 N N . MET A 1 109 ? -9.185 6.076 7.493 1.00 97.31 109 MET A N 1
ATOM 812 C CA . MET A 1 109 ? -10.008 6.462 8.646 1.00 97.31 109 MET A CA 1
ATOM 813 C C . MET A 1 109 ? -10.734 7.802 8.439 1.00 97.31 109 MET A C 1
ATOM 815 O O . MET A 1 109 ? -11.534 8.195 9.283 1.00 97.31 109 MET A O 1
ATOM 819 N N . GLY A 1 110 ? -10.483 8.501 7.327 1.00 97.12 110 GLY A N 1
ATOM 820 C CA . GLY A 1 110 ? -11.049 9.821 7.048 1.00 97.12 110 GLY A CA 1
ATOM 821 C C . GLY A 1 110 ? -10.259 10.976 7.661 1.00 97.12 110 GLY A C 1
ATOM 822 O O . GLY A 1 110 ? -10.761 12.095 7.703 1.00 97.12 110 GLY A O 1
ATOM 823 N N . GLU A 1 111 ? -9.025 10.738 8.110 1.00 97.12 111 GLU A N 1
ATOM 824 C CA . GLU A 1 111 ? -8.146 11.759 8.680 1.00 97.12 111 GLU A CA 1
ATOM 825 C C . GLU A 1 111 ? -6.990 12.108 7.728 1.00 97.12 111 GLU A C 1
ATOM 827 O O . GLU A 1 111 ? -6.470 11.272 6.991 1.00 97.12 111 GLU A O 1
ATOM 832 N N . GLY A 1 112 ? -6.538 13.362 7.751 1.00 95.69 112 GLY A N 1
ATOM 833 C CA . GLY A 1 112 ? -5.449 13.818 6.888 1.00 95.69 112 GLY A CA 1
ATOM 834 C C . GLY A 1 112 ? -5.893 14.029 5.439 1.00 95.69 112 GLY A C 1
ATOM 835 O O . GLY A 1 112 ? -6.947 14.607 5.182 1.00 95.69 112 GLY A O 1
ATOM 836 N N . LYS A 1 113 ? -5.058 13.616 4.481 1.00 97.25 113 LYS A N 1
ATOM 837 C CA . LYS A 1 113 ? -5.289 13.840 3.046 1.00 97.25 113 LYS A CA 1
ATOM 838 C C . LYS A 1 113 ? -5.464 12.527 2.298 1.00 97.25 113 LYS A C 1
ATOM 840 O O . LYS A 1 113 ? -4.771 11.545 2.573 1.00 97.25 113 LYS A O 1
ATOM 845 N N . LEU A 1 114 ? -6.329 12.550 1.294 1.00 97.94 114 LEU A N 1
ATOM 846 C CA . LEU A 1 114 ? -6.559 11.444 0.372 1.00 97.94 114 LEU A CA 1
ATOM 847 C C . LEU A 1 114 ? -6.522 11.966 -1.065 1.00 97.94 114 LEU A C 1
ATOM 849 O O . LEU A 1 114 ? -6.799 13.136 -1.325 1.00 97.94 114 LEU A O 1
ATOM 853 N N . TRP A 1 115 ? -6.175 11.096 -2.001 1.00 98.38 115 TRP A N 1
ATOM 854 C CA . TRP A 1 115 ? -6.242 11.362 -3.429 1.00 98.38 115 TRP A CA 1
ATOM 855 C C . TRP A 1 115 ? -7.361 10.538 -4.056 1.00 98.38 115 TRP A C 1
ATOM 857 O O . TRP A 1 115 ? -7.497 9.360 -3.725 1.00 98.38 115 TRP A O 1
ATOM 867 N N . SER A 1 116 ? -8.109 11.123 -4.991 1.00 98.19 116 SER A N 1
ATOM 868 C CA . SER A 1 116 ? -8.983 10.384 -5.911 1.00 98.19 116 SER A CA 1
ATOM 869 C C . SER A 1 116 ? -8.952 10.997 -7.315 1.00 98.19 116 SER A C 1
ATOM 871 O O . SER A 1 116 ? -8.600 12.173 -7.448 1.00 98.19 116 SER A O 1
ATOM 873 N N . PRO A 1 117 ? -9.380 10.267 -8.362 1.00 97.19 117 PRO A N 1
ATOM 874 C CA . PRO A 1 117 ? -9.514 10.830 -9.706 1.00 97.19 117 PRO A CA 1
ATOM 875 C C . PRO A 1 117 ? -10.502 12.005 -9.783 1.00 97.19 117 PRO A C 1
ATOM 877 O O . PRO A 1 117 ? -10.366 12.855 -10.654 1.00 97.19 117 PRO A O 1
ATOM 880 N N . ILE A 1 118 ? -11.484 12.058 -8.874 1.00 96.06 118 ILE A N 1
ATOM 881 C CA . ILE A 1 118 ? -12.531 13.091 -8.845 1.00 96.06 118 ILE A CA 1
ATOM 882 C C . ILE A 1 118 ? -12.020 14.383 -8.194 1.00 96.06 118 ILE A C 1
ATOM 884 O O . ILE A 1 118 ? -12.377 15.480 -8.615 1.00 96.06 118 ILE A O 1
ATOM 888 N N . THR A 1 119 ? -11.216 14.266 -7.138 1.00 95.38 119 THR A N 1
ATOM 889 C CA . THR A 1 119 ? -10.844 15.399 -6.271 1.00 95.38 119 THR A CA 1
ATOM 890 C C . THR A 1 119 ? -9.396 15.841 -6.413 1.00 95.38 119 THR A C 1
ATOM 892 O O . THR A 1 119 ? -9.054 16.935 -5.978 1.00 95.38 119 THR A O 1
ATOM 895 N N . GLY A 1 120 ? -8.516 14.989 -6.942 1.00 96.94 120 GLY A N 1
ATOM 896 C CA . GLY A 1 120 ? -7.089 15.116 -6.664 1.00 96.94 120 GLY A CA 1
ATOM 897 C C . GLY A 1 120 ? -6.815 14.972 -5.162 1.00 96.94 120 GLY A C 1
ATOM 898 O O . GLY A 1 120 ? -7.539 14.253 -4.467 1.00 96.94 120 GLY A O 1
ATOM 899 N N . TRP A 1 121 ? -5.771 15.645 -4.669 1.00 97.50 121 TRP A N 1
ATOM 900 C CA . TRP A 1 121 ? -5.455 15.704 -3.239 1.00 97.50 121 TRP A CA 1
ATOM 901 C C . TRP A 1 121 ? -6.412 16.642 -2.502 1.00 97.50 121 TRP A C 1
ATOM 903 O O . TRP A 1 121 ? -6.411 17.841 -2.762 1.00 97.50 121 TRP A O 1
ATOM 913 N N . ASP A 1 122 ? -7.162 16.106 -1.546 1.00 98.06 122 ASP A N 1
ATOM 914 C CA . ASP A 1 122 ? -8.100 16.864 -0.711 1.00 98.06 122 ASP A CA 1
ATOM 915 C C . ASP A 1 122 ? -8.174 16.234 0.698 1.00 98.06 122 ASP A C 1
ATOM 917 O O . ASP A 1 122 ? -7.494 15.239 0.983 1.00 98.06 122 ASP A O 1
ATOM 921 N N . SER A 1 123 ? -8.955 16.825 1.602 1.00 98.00 123 SER A N 1
ATOM 922 C CA . SER A 1 123 ? -9.210 16.282 2.939 1.00 98.00 123 SER A CA 1
ATOM 923 C C . SER A 1 123 ? -9.871 14.905 2.852 1.00 98.00 123 SER A C 1
ATOM 925 O O . SER A 1 123 ? -10.772 14.683 2.039 1.00 98.00 123 SER A O 1
ATOM 927 N N . ALA A 1 124 ? -9.411 13.953 3.663 1.00 97.69 124 ALA A N 1
ATOM 928 C CA . ALA A 1 124 ? -9.808 12.555 3.520 1.00 97.69 124 ALA A CA 1
ATOM 929 C C . ALA A 1 124 ? -11.320 12.322 3.691 1.00 97.69 124 ALA A C 1
ATOM 931 O O . ALA A 1 124 ? -11.909 11.560 2.925 1.00 97.69 124 ALA A O 1
ATOM 932 N N . ASP A 1 125 ? -11.966 13.030 4.614 1.00 96.88 125 ASP A N 1
ATOM 933 C CA . ASP A 1 125 ? -13.420 13.030 4.801 1.00 96.88 125 ASP A CA 1
ATOM 934 C C . ASP A 1 125 ? -14.181 13.486 3.540 1.00 96.88 125 ASP A C 1
ATOM 936 O O . ASP A 1 125 ? -15.144 12.837 3.118 1.00 96.88 125 ASP A O 1
ATOM 940 N N . VAL A 1 126 ? -13.714 14.554 2.886 1.00 97.50 126 VAL A N 1
ATOM 941 C CA . VAL A 1 126 ? -14.305 15.087 1.650 1.00 97.50 126 VAL A CA 1
ATOM 942 C C . VAL A 1 126 ? -14.159 14.088 0.507 1.00 97.50 126 VAL A C 1
ATOM 944 O O . VAL A 1 126 ? -15.125 13.839 -0.222 1.00 97.50 126 VAL A O 1
ATOM 947 N N . VAL A 1 127 ? -12.973 13.493 0.351 1.00 98.00 127 VAL A N 1
ATOM 948 C CA . VAL A 1 127 ? -12.707 12.517 -0.713 1.00 98.00 127 VAL A CA 1
ATOM 949 C C . VAL A 1 127 ? -13.555 11.265 -0.537 1.00 98.00 127 VAL A C 1
ATOM 951 O O . VAL A 1 127 ? -14.175 10.817 -1.503 1.00 98.00 127 VAL A O 1
ATOM 954 N N . LEU A 1 128 ? -13.628 10.723 0.682 1.00 97.69 128 LEU A N 1
ATOM 955 C CA . LEU A 1 128 ? -14.460 9.558 0.977 1.00 97.69 128 LEU A CA 1
ATOM 956 C C . LEU A 1 128 ? -15.932 9.855 0.671 1.00 97.69 128 LEU A C 1
ATOM 958 O O . LEU A 1 128 ? -16.567 9.096 -0.060 1.00 97.69 128 LEU A O 1
ATOM 962 N N . LYS A 1 129 ? -16.446 11.009 1.117 1.00 97.44 129 LYS A N 1
ATOM 963 C CA . LYS A 1 129 ? -17.831 11.421 0.856 1.00 97.44 129 LYS A CA 1
ATOM 964 C C . LYS A 1 129 ? -18.130 11.561 -0.639 1.00 97.44 129 LYS A C 1
ATOM 966 O O . LYS A 1 129 ? -19.136 11.034 -1.103 1.00 97.44 129 LYS A O 1
ATOM 971 N N . LYS A 1 130 ? -17.257 12.224 -1.409 1.00 97.38 130 LYS A N 1
ATOM 972 C CA . LYS A 1 130 ? -17.436 12.412 -2.865 1.00 97.38 130 LYS A CA 1
ATOM 973 C C . LYS A 1 130 ? -17.379 11.105 -3.661 1.00 97.38 130 LYS A C 1
ATOM 975 O O . LYS A 1 130 ? -17.973 11.032 -4.731 1.00 97.38 130 LYS A O 1
ATOM 980 N N . ASN A 1 131 ? -16.698 10.084 -3.142 1.00 97.56 131 ASN A N 1
ATOM 981 C CA . ASN A 1 131 ? -16.611 8.760 -3.761 1.00 97.56 131 ASN A CA 1
ATOM 982 C C . ASN A 1 131 ? -17.624 7.752 -3.175 1.00 97.56 131 ASN A C 1
ATOM 984 O O . ASN A 1 131 ? -17.548 6.569 -3.495 1.00 97.56 131 ASN A O 1
ATOM 988 N N . ASN A 1 132 ? -18.573 8.195 -2.334 1.00 97.50 132 ASN A N 1
ATOM 989 C CA . ASN A 1 132 ? -19.544 7.339 -1.634 1.00 97.50 132 ASN A CA 1
ATOM 990 C C . ASN A 1 132 ? -18.892 6.212 -0.808 1.00 97.50 132 ASN A C 1
ATOM 992 O O . ASN A 1 132 ? -19.416 5.101 -0.706 1.00 97.50 132 ASN A O 1
ATOM 996 N N . LEU A 1 133 ? -17.733 6.498 -0.215 1.00 97.62 133 LEU A N 1
ATOM 997 C CA . LEU A 1 133 ? -16.981 5.580 0.631 1.00 97.62 133 LEU A CA 1
ATOM 998 C C . LEU A 1 133 ? -17.189 5.917 2.107 1.00 97.62 133 LEU A C 1
ATOM 1000 O O . LEU A 1 133 ? -17.369 7.074 2.483 1.00 97.62 133 LEU A O 1
ATOM 1004 N N . GLN A 1 134 ? -17.129 4.888 2.947 1.00 97.62 134 GLN A N 1
ATOM 1005 C CA . GLN A 1 134 ? -17.201 5.026 4.400 1.00 97.62 134 GLN A CA 1
ATOM 1006 C C . GLN A 1 134 ? -15.799 4.909 5.012 1.00 97.62 134 GLN A C 1
ATOM 1008 O O . GLN A 1 134 ? -15.031 4.046 4.569 1.00 97.62 134 GLN A O 1
ATOM 1013 N N . PRO A 1 135 ? -15.464 5.723 6.029 1.00 97.62 135 PRO A N 1
ATOM 1014 C CA . PRO A 1 135 ? -14.198 5.598 6.739 1.00 97.62 135 PRO A CA 1
ATOM 1015 C C . PRO A 1 135 ? -14.104 4.266 7.495 1.00 97.62 135 PRO A C 1
ATOM 1017 O O . PRO A 1 135 ? -15.112 3.648 7.867 1.00 97.62 135 PRO A O 1
ATOM 1020 N N . LEU A 1 136 ? -12.870 3.817 7.726 1.00 96.88 136 LEU A N 1
ATOM 1021 C CA . LEU A 1 136 ? -12.596 2.663 8.581 1.00 96.88 136 LEU A CA 1
ATOM 1022 C C . LEU A 1 136 ? -13.005 2.961 10.023 1.00 96.88 136 LEU A C 1
ATOM 1024 O O . LEU A 1 136 ? -12.673 4.019 10.555 1.00 96.88 136 LEU A O 1
ATOM 1028 N N . ASP A 1 137 ? -13.663 1.996 10.664 1.00 94.88 137 ASP A N 1
ATOM 1029 C CA . ASP A 1 137 ? -13.987 2.076 12.088 1.00 94.88 137 ASP A CA 1
ATOM 1030 C C . ASP A 1 137 ? -13.206 1.012 12.854 1.00 94.88 137 ASP A C 1
ATOM 1032 O O . ASP A 1 137 ? -13.524 -0.172 12.762 1.00 94.88 137 ASP A O 1
ATOM 1036 N N . LEU A 1 138 ? -12.146 1.418 13.555 1.00 93.31 138 LEU A N 1
ATOM 1037 C CA . LEU A 1 138 ? -11.185 0.471 14.118 1.00 93.31 138 LEU A CA 1
ATOM 1038 C C . LEU A 1 138 ? -11.709 -0.200 15.392 1.00 93.31 138 LEU A C 1
ATOM 1040 O O . LEU A 1 138 ? -11.972 0.459 16.400 1.00 93.31 138 LEU A O 1
ATOM 1044 N N . GLY A 1 139 ? -11.783 -1.527 15.365 1.00 89.31 139 GLY A N 1
ATOM 1045 C CA . GLY A 1 139 ? -11.970 -2.378 16.537 1.00 89.31 139 GLY A CA 1
ATOM 1046 C C . GLY A 1 139 ? -10.653 -2.696 17.263 1.00 89.31 139 GLY A C 1
ATOM 1047 O O . GLY A 1 139 ? -9.576 -2.285 16.823 1.00 89.31 139 GLY A O 1
ATOM 1048 N N . PRO A 1 140 ? -10.697 -3.454 18.375 1.00 85.19 140 PRO A N 1
ATOM 1049 C CA . PRO A 1 140 ? -9.496 -3.915 19.075 1.00 85.19 140 PRO A CA 1
ATOM 1050 C C . PRO A 1 140 ? -8.520 -4.631 18.129 1.00 85.19 140 PRO A C 1
ATOM 1052 O O . PRO A 1 140 ? -8.950 -5.391 17.265 1.00 85.19 140 PRO A O 1
ATOM 1055 N N . LYS A 1 141 ? -7.205 -4.414 18.300 1.00 87.38 141 LYS A N 1
ATOM 1056 C CA . LYS A 1 141 ? -6.105 -4.945 17.458 1.00 87.38 141 LYS A CA 1
ATOM 1057 C C . LYS A 1 141 ? -6.024 -4.398 16.026 1.00 87.38 141 LYS A C 1
ATOM 1059 O O . LYS A 1 141 ? -4.972 -4.522 15.400 1.00 87.38 141 LYS A O 1
ATOM 1064 N N . GLU A 1 142 ? -7.083 -3.799 15.487 1.00 92.88 142 GLU A N 1
ATOM 1065 C CA . GLU A 1 142 ? -7.120 -3.440 14.066 1.00 92.88 142 GLU A CA 1
ATOM 1066 C C . GLU A 1 142 ? -6.134 -2.333 13.691 1.00 92.88 142 GLU A C 1
ATOM 1068 O O . GLU A 1 142 ? -5.553 -2.388 12.612 1.00 92.88 142 GLU A O 1
ATOM 1073 N N . GLY A 1 143 ? -5.865 -1.381 14.590 1.00 92.75 143 GLY A N 1
ATOM 1074 C CA . GLY A 1 143 ? -4.840 -0.358 14.369 1.00 92.75 143 GLY A CA 1
ATOM 1075 C C . GLY A 1 143 ? -3.462 -0.985 14.167 1.00 92.75 143 GLY A C 1
ATOM 1076 O O . GLY A 1 143 ? -2.805 -0.736 13.157 1.00 92.75 143 GLY A O 1
ATOM 1077 N N . LEU A 1 144 ? -3.059 -1.884 15.073 1.00 92.00 144 LEU A N 1
ATOM 1078 C CA . LEU A 1 144 ? -1.801 -2.626 14.938 1.00 92.00 144 LEU A CA 1
ATOM 1079 C C . LEU A 1 144 ? -1.800 -3.488 13.675 1.00 92.00 144 LEU A C 1
ATOM 1081 O O . LEU A 1 144 ? -0.805 -3.549 12.954 1.00 92.00 144 LEU A O 1
ATOM 1085 N N . ALA A 1 145 ? -2.922 -4.147 13.400 1.00 93.25 145 ALA A N 1
ATOM 1086 C CA . ALA A 1 145 ? -3.072 -4.969 12.220 1.00 93.25 145 ALA A CA 1
ATOM 1087 C C . ALA A 1 145 ? -3.011 -4.158 10.925 1.00 93.25 145 ALA A C 1
ATOM 1089 O O . ALA A 1 145 ? -2.662 -4.739 9.915 1.00 93.25 145 ALA A O 1
ATOM 1090 N N . LEU A 1 146 ? -3.316 -2.863 10.896 1.00 94.06 146 LEU A N 1
ATOM 1091 C CA . LEU A 1 146 ? -3.166 -2.043 9.691 1.00 94.06 146 LEU A CA 1
ATOM 1092 C C . LEU A 1 146 ? -1.722 -1.582 9.487 1.00 94.06 146 LEU A C 1
ATOM 1094 O O . LEU A 1 146 ? -1.231 -1.610 8.358 1.00 94.06 146 LEU A O 1
ATOM 1098 N N . ILE A 1 147 ? -1.033 -1.207 10.567 1.00 94.00 147 ILE A N 1
ATOM 1099 C CA . ILE A 1 147 ? 0.288 -0.572 10.468 1.00 94.00 147 ILE A CA 1
ATOM 1100 C C . ILE A 1 147 ? 1.461 -1.554 10.502 1.00 94.00 147 ILE A C 1
ATOM 1102 O O . ILE A 1 147 ? 2.557 -1.216 10.072 1.00 94.00 147 ILE A O 1
ATOM 1106 N N . ASN A 1 148 ? 1.257 -2.777 10.997 1.00 92.19 148 ASN A N 1
ATOM 1107 C CA . ASN A 1 148 ? 2.327 -3.762 11.119 1.00 92.19 148 ASN A CA 1
ATOM 1108 C C . ASN A 1 148 ? 2.456 -4.621 9.851 1.00 92.19 148 ASN A C 1
ATOM 1110 O O . ASN A 1 148 ? 1.619 -5.491 9.576 1.00 92.19 148 ASN A O 1
ATOM 1114 N N . GLY A 1 149 ? 3.491 -4.367 9.054 1.00 91.56 149 GLY A N 1
ATOM 1115 C CA . GLY A 1 149 ? 3.866 -5.164 7.884 1.00 91.56 149 GLY A CA 1
ATOM 1116 C C . GLY A 1 149 ? 4.910 -4.468 7.015 1.00 91.56 149 GLY A C 1
ATOM 1117 O O . GLY A 1 149 ? 5.280 -3.335 7.286 1.00 91.56 149 GLY A O 1
ATOM 1118 N N . THR A 1 150 ? 5.390 -5.142 5.972 1.00 93.25 150 THR A N 1
ATOM 1119 C CA . THR A 1 150 ? 6.499 -4.690 5.106 1.00 93.25 150 THR A CA 1
ATOM 1120 C C . THR A 1 150 ? 6.032 -4.309 3.694 1.00 93.25 150 THR A C 1
ATOM 1122 O O . THR A 1 150 ? 6.743 -4.485 2.697 1.00 93.25 150 THR A O 1
ATOM 1125 N N . GLN A 1 151 ? 4.780 -3.856 3.562 1.00 93.94 151 GLN A N 1
ATOM 1126 C CA . GLN A 1 151 ? 4.166 -3.650 2.250 1.00 93.94 151 GLN A CA 1
ATOM 1127 C C . GLN A 1 151 ? 4.733 -2.453 1.477 1.00 93.94 151 GLN A C 1
ATOM 1129 O O . GLN A 1 151 ? 4.635 -2.464 0.252 1.00 93.94 151 GLN A O 1
ATOM 1134 N N . MET A 1 152 ? 5.326 -1.444 2.125 1.00 92.88 152 MET A N 1
ATOM 1135 C CA . MET A 1 152 ? 5.941 -0.316 1.413 1.00 92.88 152 MET A CA 1
ATOM 1136 C C . MET A 1 152 ? 7.219 -0.768 0.731 1.00 92.88 152 MET A C 1
ATOM 1138 O O . MET A 1 152 ? 7.334 -0.608 -0.484 1.00 92.88 152 MET A O 1
ATOM 1142 N N . VAL A 1 153 ? 8.135 -1.397 1.471 1.00 93.00 153 VAL A N 1
ATOM 1143 C CA . VAL A 1 153 ? 9.366 -1.940 0.879 1.00 93.00 153 VAL A CA 1
ATOM 1144 C C . VAL A 1 153 ? 9.026 -2.961 -0.203 1.00 93.00 153 VAL A C 1
ATOM 1146 O O . VAL A 1 153 ? 9.590 -2.906 -1.292 1.00 93.00 153 VAL A O 1
ATOM 1149 N N . THR A 1 154 ? 8.039 -3.829 0.041 1.00 93.81 154 THR A N 1
ATOM 1150 C CA . THR A 1 154 ? 7.616 -4.834 -0.945 1.00 93.81 154 THR A CA 1
ATOM 1151 C C . THR A 1 154 ? 7.028 -4.195 -2.208 1.00 93.81 154 THR A C 1
ATOM 1153 O O . THR A 1 154 ? 7.399 -4.583 -3.313 1.00 93.81 154 THR A O 1
ATOM 1156 N N . ALA A 1 155 ? 6.142 -3.199 -2.083 1.00 94.06 155 ALA A N 1
ATOM 1157 C CA . ALA A 1 155 ? 5.536 -2.528 -3.235 1.00 94.06 155 ALA A CA 1
ATOM 1158 C C . ALA A 1 155 ? 6.580 -1.783 -4.076 1.00 94.06 155 ALA A C 1
ATOM 1160 O O . ALA A 1 155 ? 6.590 -1.897 -5.302 1.00 94.06 155 ALA A O 1
ATOM 1161 N N . ILE A 1 156 ? 7.471 -1.033 -3.422 1.00 93.69 156 ILE A N 1
ATOM 1162 C CA . ILE A 1 156 ? 8.523 -0.276 -4.106 1.00 93.69 156 ILE A CA 1
ATOM 1163 C C . ILE A 1 156 ? 9.573 -1.214 -4.708 1.00 93.69 156 ILE A C 1
ATOM 1165 O O . ILE A 1 156 ? 9.996 -0.986 -5.839 1.00 93.69 156 ILE A O 1
ATOM 1169 N N . GLY A 1 157 ? 9.943 -2.288 -4.009 1.00 94.25 157 GLY A N 1
ATOM 1170 C CA . GLY A 1 157 ? 10.854 -3.314 -4.513 1.00 94.25 157 GLY A CA 1
ATOM 1171 C C . GLY A 1 157 ? 10.293 -4.042 -5.734 1.00 94.25 157 GLY A C 1
ATOM 1172 O O . GLY A 1 157 ? 10.985 -4.167 -6.740 1.00 94.25 157 GLY A O 1
ATOM 1173 N N . ALA A 1 158 ? 9.016 -4.436 -5.701 1.00 95.50 158 ALA A N 1
ATOM 1174 C CA . ALA A 1 158 ? 8.344 -5.044 -6.849 1.00 95.50 158 ALA A CA 1
ATOM 1175 C C . ALA A 1 158 ? 8.285 -4.087 -8.052 1.00 95.50 158 ALA A C 1
ATOM 1177 O O . ALA A 1 158 ? 8.576 -4.488 -9.177 1.00 95.50 158 ALA A O 1
ATOM 1178 N N . TYR A 1 159 ? 7.974 -2.807 -7.813 1.00 95.19 159 TYR A N 1
ATOM 1179 C CA . TYR A 1 159 ? 8.006 -1.773 -8.850 1.00 95.19 159 TYR A CA 1
ATOM 1180 C C . TYR A 1 159 ? 9.412 -1.583 -9.439 1.00 95.19 159 TYR A C 1
ATOM 1182 O O . TYR A 1 159 ? 9.573 -1.469 -10.651 1.00 95.19 159 TYR A O 1
ATOM 1190 N N . ALA A 1 160 ? 10.444 -1.552 -8.593 1.00 95.88 160 ALA A N 1
ATOM 1191 C CA . ALA A 1 160 ? 11.828 -1.411 -9.034 1.00 95.88 160 ALA A CA 1
ATOM 1192 C C . ALA A 1 160 ? 12.292 -2.618 -9.861 1.00 95.88 160 ALA A C 1
ATOM 1194 O O . ALA A 1 160 ? 12.939 -2.431 -10.889 1.00 95.88 160 ALA A O 1
ATOM 1195 N N . LEU A 1 161 ? 11.922 -3.835 -9.451 1.00 96.31 161 LEU A N 1
ATOM 1196 C CA . LEU A 1 161 ? 12.246 -5.067 -10.167 1.00 96.31 161 LEU A CA 1
ATOM 1197 C C . LEU A 1 161 ? 11.609 -5.107 -11.562 1.00 96.31 161 LEU A C 1
ATOM 1199 O O . LEU A 1 161 ? 12.277 -5.451 -12.534 1.00 96.31 161 LEU A O 1
ATOM 1203 N N . GLU A 1 162 ? 10.337 -4.718 -11.676 1.00 95.25 162 GLU A N 1
ATOM 1204 C CA . GLU A 1 162 ? 9.648 -4.618 -12.968 1.00 95.25 162 GLU A CA 1
ATOM 1205 C C . GLU A 1 162 ? 10.362 -3.629 -13.898 1.00 95.25 162 GLU A C 1
ATOM 1207 O O . GLU A 1 162 ? 10.700 -3.967 -15.037 1.00 95.25 162 GLU A O 1
ATOM 1212 N N . ARG A 1 163 ? 10.710 -2.446 -13.379 1.00 95.81 163 ARG A N 1
ATOM 1213 C CA . ARG A 1 163 ? 11.440 -1.442 -14.156 1.00 95.81 163 ARG A CA 1
ATOM 1214 C C . ARG A 1 163 ? 12.819 -1.929 -14.575 1.00 95.81 163 ARG A C 1
ATOM 1216 O O . ARG A 1 163 ? 13.223 -1.673 -15.706 1.00 95.81 163 ARG A O 1
ATOM 1223 N N . ALA A 1 164 ? 13.529 -2.626 -13.692 1.00 96.12 164 ALA A N 1
ATOM 1224 C CA . ALA A 1 164 ? 14.833 -3.198 -13.998 1.00 96.12 164 ALA A CA 1
ATOM 1225 C C . ALA A 1 164 ? 14.739 -4.229 -15.133 1.00 96.12 164 ALA A C 1
ATOM 1227 O O . ALA A 1 164 ? 15.554 -4.185 -16.050 1.00 96.12 164 ALA A O 1
ATOM 1228 N N . HIS A 1 165 ? 13.716 -5.092 -15.138 1.00 94.00 165 HIS A N 1
ATOM 1229 C CA . HIS A 1 165 ? 13.482 -6.017 -16.252 1.00 94.00 165 HIS A CA 1
ATOM 1230 C C . HIS A 1 165 ? 13.226 -5.287 -17.576 1.00 94.00 165 HIS A C 1
ATOM 1232 O O . HIS A 1 165 ? 13.744 -5.696 -18.615 1.00 94.00 165 HIS A O 1
ATOM 1238 N N . ASN A 1 166 ? 12.449 -4.202 -17.563 1.00 94.12 166 ASN A N 1
ATOM 1239 C CA . ASN A 1 166 ? 12.198 -3.417 -18.773 1.00 94.12 166 ASN A CA 1
ATOM 1240 C C . ASN A 1 166 ? 13.467 -2.741 -19.294 1.00 94.12 166 ASN A C 1
ATOM 1242 O O . ASN A 1 166 ? 13.739 -2.802 -20.491 1.00 94.12 166 ASN A O 1
ATOM 1246 N N . ILE A 1 167 ? 14.258 -2.150 -18.398 1.00 95.75 167 ILE A N 1
ATOM 1247 C CA . ILE A 1 167 ? 15.525 -1.500 -18.747 1.00 95.75 167 ILE A CA 1
ATOM 1248 C C . ILE A 1 167 ? 16.530 -2.525 -19.277 1.00 95.75 167 ILE A C 1
ATOM 1250 O O . ILE A 1 167 ? 17.177 -2.252 -20.280 1.00 95.75 167 ILE A O 1
ATOM 1254 N N . ALA A 1 168 ? 16.628 -3.710 -18.669 1.00 94.00 168 ALA A N 1
ATOM 1255 C CA . ALA A 1 168 ? 17.511 -4.772 -19.148 1.00 94.00 168 ALA A CA 1
ATOM 1256 C C . ALA A 1 168 ? 17.169 -5.183 -20.591 1.00 94.00 168 ALA A C 1
ATOM 1258 O O . ALA A 1 168 ? 18.043 -5.182 -21.451 1.00 94.00 168 ALA A O 1
ATOM 1259 N N . ARG A 1 169 ? 15.880 -5.406 -20.896 1.00 88.19 169 ARG A N 1
ATOM 1260 C CA . ARG A 1 169 ? 15.438 -5.725 -22.267 1.00 88.19 169 ARG A CA 1
ATOM 1261 C C . ARG A 1 169 ? 15.760 -4.612 -23.265 1.00 88.19 169 ARG A C 1
ATOM 1263 O O . ARG A 1 169 ? 16.152 -4.888 -24.393 1.00 88.19 169 ARG A O 1
ATOM 1270 N N . GLN A 1 170 ? 15.582 -3.354 -22.866 1.00 94.44 170 GLN A N 1
ATOM 1271 C CA . GLN A 1 170 ? 15.929 -2.209 -23.713 1.00 94.44 170 GLN A CA 1
ATOM 1272 C C . GLN A 1 170 ? 17.441 -2.115 -23.940 1.00 94.44 170 GLN A C 1
ATOM 1274 O O . GLN A 1 170 ? 17.869 -1.854 -25.062 1.00 94.44 170 GLN A O 1
ATOM 1279 N N . ALA A 1 171 ? 18.241 -2.362 -22.902 1.00 94.56 171 ALA A N 1
ATOM 1280 C CA . ALA A 1 171 ? 19.693 -2.377 -22.992 1.00 94.56 171 ALA A CA 1
ATOM 1281 C C . ALA A 1 171 ? 20.183 -3.450 -23.970 1.00 94.56 171 ALA A C 1
ATOM 1283 O O . ALA A 1 171 ? 21.045 -3.150 -24.792 1.00 94.56 171 ALA A O 1
ATOM 1284 N N . ASP A 1 172 ? 19.586 -4.645 -23.959 1.00 88.38 172 ASP A N 1
ATOM 1285 C CA . ASP A 1 172 ? 19.940 -5.709 -24.905 1.00 88.38 172 ASP A CA 1
ATOM 1286 C C . ASP A 1 172 ? 19.673 -5.296 -26.364 1.00 88.38 172 ASP A C 1
ATOM 1288 O O . ASP A 1 172 ? 20.510 -5.514 -27.241 1.00 88.38 172 ASP A O 1
ATOM 1292 N N . VAL A 1 173 ? 18.537 -4.639 -26.637 1.00 90.88 173 VAL A N 1
ATOM 1293 C CA . VAL A 1 173 ? 18.213 -4.123 -27.981 1.00 90.88 173 VAL A CA 1
ATOM 1294 C C . VAL A 1 173 ? 19.196 -3.029 -28.407 1.00 90.88 173 VAL A C 1
ATOM 1296 O O . VAL A 1 173 ? 19.699 -3.053 -29.530 1.00 90.88 173 VAL A O 1
ATOM 1299 N N . ILE A 1 174 ? 19.505 -2.084 -27.517 1.00 94.56 174 ILE A N 1
ATOM 1300 C CA . ILE A 1 174 ? 20.464 -1.003 -27.792 1.00 94.56 174 ILE A CA 1
ATOM 1301 C C . ILE A 1 174 ? 21.864 -1.576 -28.043 1.00 94.56 174 ILE A C 1
ATOM 1303 O O . ILE A 1 174 ? 22.556 -1.129 -28.961 1.00 94.56 174 ILE A O 1
ATOM 1307 N N . ALA A 1 175 ? 22.276 -2.580 -27.267 1.00 91.00 175 ALA A N 1
ATOM 1308 C CA . ALA A 1 175 ? 23.555 -3.256 -27.431 1.00 91.00 175 ALA A CA 1
ATOM 1309 C C . ALA A 1 175 ? 23.636 -3.986 -28.777 1.00 91.00 175 ALA A C 1
ATOM 1311 O O . ALA A 1 175 ? 24.640 -3.853 -29.475 1.00 91.00 175 ALA A O 1
ATOM 1312 N N . ALA A 1 176 ? 22.572 -4.685 -29.185 1.00 88.25 176 ALA A N 1
ATOM 1313 C CA . ALA A 1 176 ? 22.506 -5.347 -30.486 1.00 88.25 176 ALA A CA 1
ATOM 1314 C C . ALA A 1 176 ? 22.610 -4.348 -31.654 1.00 88.25 176 ALA A C 1
ATOM 1316 O O . ALA A 1 176 ? 23.387 -4.570 -32.581 1.00 88.25 176 ALA A O 1
ATOM 1317 N N . LEU A 1 177 ? 21.894 -3.219 -31.588 1.00 92.94 177 LEU A N 1
ATOM 1318 C CA . LEU A 1 177 ? 21.980 -2.157 -32.601 1.00 92.94 177 LEU A CA 1
ATOM 1319 C C . LEU A 1 177 ? 23.376 -1.525 -32.654 1.00 92.94 177 LEU A C 1
ATOM 1321 O O . LEU A 1 177 ? 23.913 -1.277 -33.731 1.00 92.94 177 LEU A O 1
ATOM 1325 N N . SER A 1 178 ? 23.979 -1.290 -31.488 1.00 94.25 178 SER A N 1
ATOM 1326 C CA . SER A 1 178 ? 25.333 -0.738 -31.387 1.00 94.25 178 SER A CA 1
ATOM 1327 C C . SER A 1 178 ? 26.369 -1.691 -31.983 1.00 94.25 178 SER A C 1
ATOM 1329 O O . SER A 1 178 ? 27.259 -1.252 -32.708 1.00 94.25 178 SER A O 1
ATOM 1331 N N . LEU A 1 179 ? 26.238 -2.996 -31.720 1.00 91.31 179 LEU A N 1
ATOM 1332 C CA . LEU A 1 179 ? 27.105 -4.028 -32.286 1.00 91.31 179 LEU A CA 1
ATOM 1333 C C . LEU A 1 179 ? 27.018 -4.055 -33.817 1.00 91.31 179 LEU A C 1
ATOM 1335 O O . LEU A 1 179 ? 28.055 -4.122 -34.475 1.00 91.31 179 LEU A O 1
ATOM 1339 N N . ASP A 1 180 ? 25.807 -3.972 -34.372 1.00 87.94 180 ASP A N 1
ATOM 1340 C CA . ASP A 1 180 ? 25.583 -3.989 -35.821 1.00 87.94 180 ASP A CA 1
ATOM 1341 C C . ASP A 1 180 ? 26.216 -2.768 -36.510 1.00 87.94 180 ASP A C 1
ATOM 1343 O O . ASP A 1 180 ? 27.010 -2.909 -37.442 1.00 87.94 180 ASP A O 1
ATOM 1347 N N . ILE A 1 181 ? 25.969 -1.563 -35.982 1.00 95.19 181 ILE A N 1
ATOM 1348 C CA . ILE A 1 181 ? 26.527 -0.309 -36.521 1.00 95.19 181 ILE A CA 1
ATOM 1349 C C . ILE A 1 181 ? 28.059 -0.309 -36.468 1.00 95.19 181 ILE A C 1
ATOM 1351 O O . ILE A 1 181 ? 28.718 0.129 -37.414 1.00 95.19 181 ILE A O 1
ATOM 1355 N N . LEU A 1 182 ? 28.638 -0.821 -35.380 1.00 95.25 182 LEU A N 1
ATOM 1356 C CA . LEU A 1 182 ? 30.088 -0.917 -35.209 1.00 95.25 182 LEU A CA 1
ATOM 1357 C C . LEU A 1 182 ? 30.714 -2.088 -35.981 1.00 95.25 182 LEU A C 1
ATOM 1359 O O . LEU A 1 182 ? 31.932 -2.253 -35.932 1.00 95.25 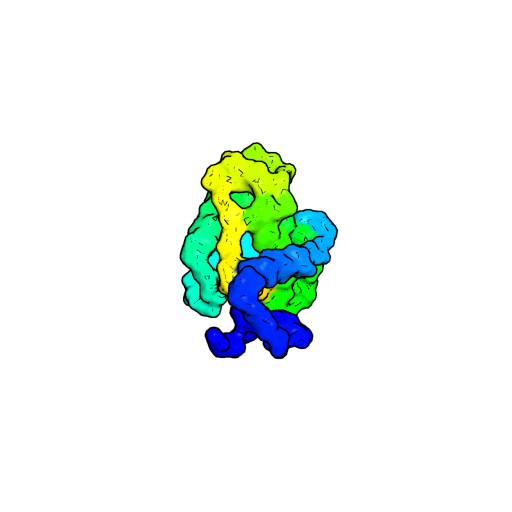182 LEU A O 1
ATOM 1363 N N . LYS A 1 183 ? 29.912 -2.895 -36.692 1.00 90.94 183 LYS A N 1
ATOM 1364 C CA . LYS A 1 183 ? 30.346 -4.128 -37.370 1.00 90.94 183 LYS A CA 1
ATOM 1365 C C . LYS A 1 183 ? 31.088 -5.078 -36.421 1.00 90.94 183 LYS A C 1
ATOM 1367 O O . LYS A 1 183 ? 32.094 -5.689 -36.788 1.00 90.94 183 LYS A O 1
ATOM 1372 N N . GLY A 1 184 ? 30.613 -5.167 -35.181 1.00 84.31 184 GLY A N 1
ATOM 1373 C CA . GLY A 1 184 ? 31.197 -6.018 -34.154 1.00 84.31 184 GLY A CA 1
ATOM 1374 C C . GLY A 1 184 ? 31.031 -7.508 -34.462 1.00 84.31 184 GLY A C 1
ATOM 1375 O O . GLY A 1 184 ? 30.141 -7.927 -35.201 1.00 84.31 184 GLY A O 1
ATOM 1376 N N . THR A 1 185 ? 31.908 -8.333 -33.888 1.00 85.81 185 THR A N 1
ATOM 1377 C CA . THR A 1 185 ? 31.884 -9.784 -34.114 1.00 85.81 185 THR A CA 1
ATOM 1378 C C . THR A 1 185 ? 30.750 -10.460 -33.346 1.00 85.81 185 THR A C 1
ATOM 1380 O O . THR A 1 185 ? 30.616 -10.305 -32.133 1.00 85.81 185 THR A O 1
ATOM 1383 N N . THR A 1 186 ? 29.958 -11.273 -34.042 1.00 81.75 186 THR A N 1
ATOM 1384 C CA . THR A 1 186 ? 28.891 -12.082 -33.434 1.00 81.75 186 THR A CA 1
ATOM 1385 C C . THR A 1 186 ? 29.416 -13.366 -32.790 1.00 81.75 186 THR A C 1
ATOM 1387 O O . THR A 1 186 ? 28.713 -13.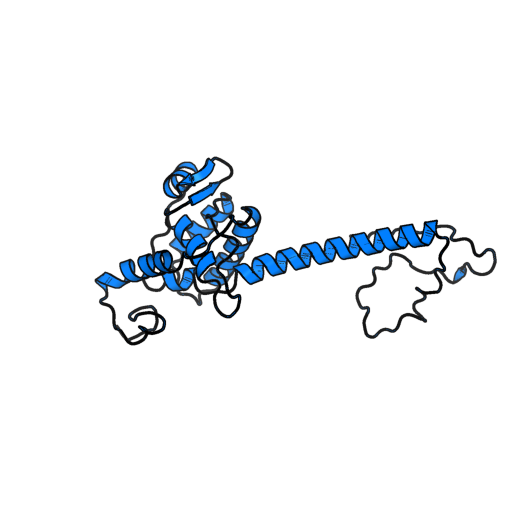977 -31.990 1.00 81.75 186 THR A O 1
ATOM 1390 N N . ARG A 1 187 ? 30.675 -13.750 -33.061 1.00 82.62 187 ARG A N 1
ATOM 1391 C CA . ARG A 1 187 ? 31.302 -14.958 -32.492 1.00 82.62 187 ARG A CA 1
ATOM 1392 C C . ARG A 1 187 ? 31.358 -14.939 -30.968 1.00 82.62 187 ARG A C 1
ATOM 1394 O O . ARG A 1 187 ? 31.265 -15.995 -30.359 1.00 82.62 187 ARG A O 1
ATOM 1401 N N . ALA A 1 188 ? 31.456 -13.760 -30.351 1.00 79.75 188 ALA A N 1
ATOM 1402 C CA . ALA A 1 188 ? 31.458 -13.612 -28.893 1.00 79.75 188 ALA A CA 1
ATOM 1403 C C . ALA A 1 188 ? 30.161 -14.112 -28.221 1.00 79.75 188 ALA A C 1
ATOM 1405 O O . ALA A 1 188 ? 30.160 -14.372 -27.021 1.00 79.75 188 ALA A O 1
ATOM 1406 N N . PHE A 1 189 ? 29.077 -14.267 -28.988 1.00 77.50 189 PHE A N 1
ATOM 1407 C CA . PHE A 1 189 ? 27.777 -14.740 -28.514 1.00 77.50 189 PHE A CA 1
ATOM 1408 C C . PHE A 1 189 ? 27.507 -16.212 -28.880 1.00 77.50 189 PHE A C 1
ATOM 1410 O O . PHE A 1 189 ? 26.395 -16.693 -28.663 1.00 77.50 189 PHE A O 1
ATOM 1417 N N . ASP A 1 190 ? 28.494 -16.940 -29.429 1.00 80.06 190 ASP A N 1
ATOM 1418 C CA . ASP A 1 190 ? 28.354 -18.369 -29.737 1.00 80.06 190 ASP A CA 1
ATOM 1419 C C . ASP A 1 190 ? 28.024 -19.153 -28.450 1.00 80.06 190 ASP A C 1
ATOM 1421 O O . ASP A 1 190 ? 28.738 -19.015 -27.448 1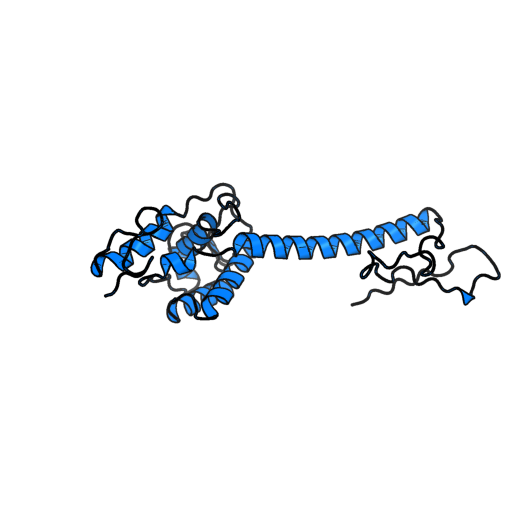.00 80.06 190 ASP A O 1
ATOM 1425 N N . PRO A 1 191 ? 26.984 -20.010 -28.456 1.00 74.31 191 PRO A N 1
ATOM 1426 C CA . PRO A 1 191 ? 26.645 -20.851 -27.312 1.00 74.31 191 PRO A CA 1
ATOM 1427 C C . PRO A 1 191 ? 27.816 -21.683 -26.772 1.00 74.31 191 PRO A C 1
ATOM 1429 O O . PRO A 1 191 ? 27.853 -21.949 -25.579 1.00 74.31 191 PRO A O 1
ATOM 1432 N N . ALA A 1 192 ? 28.785 -22.060 -27.616 1.00 73.81 192 ALA A N 1
ATOM 1433 C CA . ALA A 1 192 ? 29.977 -22.806 -27.211 1.00 73.81 192 ALA A CA 1
ATOM 1434 C C . ALA A 1 192 ? 30.989 -21.972 -26.400 1.00 73.81 192 ALA A C 1
ATOM 1436 O O . ALA A 1 192 ? 31.816 -22.539 -25.692 1.00 73.81 192 ALA A O 1
ATOM 1437 N N . ILE A 1 193 ? 30.941 -20.639 -26.507 1.00 73.44 193 ILE A N 1
ATOM 1438 C CA . ILE A 1 193 ? 31.766 -19.700 -25.724 1.00 73.44 193 ILE A CA 1
ATOM 1439 C C . ILE A 1 193 ? 31.012 -19.243 -24.463 1.00 73.44 193 ILE A C 1
ATOM 1441 O O . ILE A 1 193 ? 31.620 -18.834 -23.472 1.00 73.44 193 ILE A O 1
ATOM 1445 N N . ARG A 1 194 ? 29.677 -19.340 -24.468 1.00 65.69 194 ARG A N 1
ATOM 1446 C CA . ARG A 1 194 ? 28.815 -18.950 -23.352 1.00 65.69 194 ARG A CA 1
ATOM 1447 C C . ARG A 1 194 ? 29.055 -19.858 -22.136 1.00 65.69 194 ARG A C 1
ATOM 1449 O O . ARG A 1 194 ? 28.623 -21.003 -22.114 1.00 65.69 194 ARG A O 1
ATOM 1456 N N . ILE A 1 195 ? 29.709 -19.340 -21.095 1.00 56.66 195 ILE A N 1
ATOM 1457 C CA . ILE A 1 195 ? 29.871 -20.054 -19.817 1.00 56.66 195 ILE A CA 1
ATOM 1458 C C . ILE A 1 195 ? 28.501 -20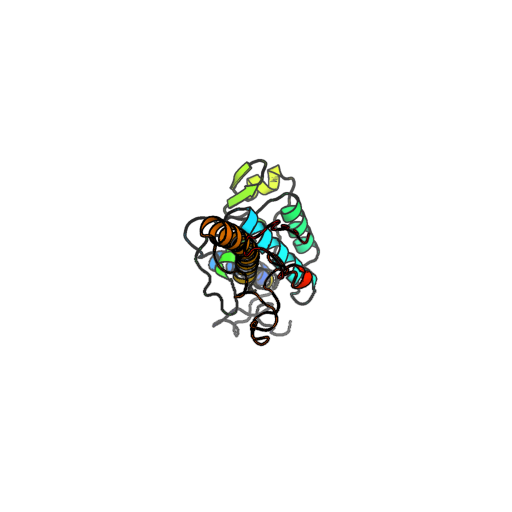.150 -19.121 1.00 56.66 195 ILE A C 1
ATOM 1460 O O . ILE A 1 195 ? 27.922 -19.140 -18.715 1.00 56.66 195 ILE A O 1
ATOM 1464 N N . ASP A 1 196 ? 27.991 -21.374 -18.977 1.00 54.09 196 ASP A N 1
ATOM 1465 C CA . ASP A 1 196 ? 26.614 -21.696 -18.559 1.00 54.09 196 ASP A CA 1
ATOM 1466 C C . ASP A 1 196 ? 26.257 -21.348 -17.094 1.00 54.09 196 ASP A C 1
ATOM 1468 O O . ASP A 1 196 ? 25.094 -21.430 -16.707 1.00 54.09 196 ASP A O 1
ATOM 1472 N N . TYR A 1 197 ? 27.205 -20.903 -16.263 1.00 45.53 197 TYR A N 1
ATOM 1473 C CA . TYR A 1 197 ? 26.977 -20.747 -14.816 1.00 45.53 197 TYR A CA 1
ATOM 1474 C C . TYR A 1 197 ? 26.291 -19.440 -14.369 1.00 45.53 197 TYR A C 1
ATOM 1476 O O . TYR A 1 197 ? 25.921 -19.331 -13.202 1.00 45.53 197 TYR A O 1
ATOM 1484 N N . LEU A 1 198 ? 26.080 -18.452 -15.250 1.00 43.53 198 LEU A N 1
ATOM 1485 C CA . LEU A 1 198 ? 25.501 -17.146 -14.860 1.00 43.53 198 LEU A CA 1
ATOM 1486 C C . LEU A 1 198 ? 24.334 -16.661 -15.738 1.00 43.53 198 LEU A C 1
ATOM 1488 O O . LEU A 1 198 ? 23.748 -15.615 -15.464 1.00 43.53 198 LEU A O 1
ATOM 1492 N N . TYR A 1 199 ? 23.957 -17.408 -16.779 1.00 46.34 199 TYR A N 1
ATOM 1493 C CA . TYR A 1 199 ? 23.183 -16.862 -17.898 1.00 46.34 199 TYR A CA 1
ATOM 1494 C C . TYR A 1 199 ? 21.944 -17.688 -18.266 1.00 46.34 199 TYR A C 1
ATOM 1496 O O . TYR A 1 199 ? 21.784 -18.142 -19.393 1.00 46.34 199 TYR A O 1
ATOM 1504 N N . HIS A 1 200 ? 20.986 -17.822 -17.349 1.00 47.81 200 HIS A N 1
ATOM 1505 C CA . HIS A 1 200 ? 19.652 -18.344 -17.698 1.00 47.81 200 HIS A CA 1
ATOM 1506 C C . HIS A 1 200 ? 18.754 -17.329 -18.436 1.00 47.81 200 HIS A C 1
ATOM 1508 O O . HIS A 1 200 ? 17.601 -17.635 -18.731 1.00 47.81 200 HIS A O 1
ATOM 1514 N N . ARG A 1 201 ? 19.242 -16.114 -18.731 1.00 49.12 201 ARG A N 1
ATOM 1515 C CA . ARG A 1 201 ? 18.403 -15.011 -19.229 1.00 49.12 201 ARG A CA 1
ATOM 1516 C C . ARG A 1 201 ? 19.028 -14.083 -20.276 1.00 49.12 201 ARG A C 1
ATOM 1518 O O . ARG A 1 201 ? 18.471 -13.012 -20.470 1.00 49.12 201 ARG A O 1
ATOM 1525 N N . ILE A 1 202 ? 20.108 -14.447 -20.982 1.00 48.69 202 ILE A N 1
ATOM 1526 C CA . ILE A 1 202 ? 20.402 -13.690 -22.218 1.00 48.69 202 ILE A CA 1
ATOM 1527 C C . ILE A 1 202 ? 19.247 -13.986 -23.179 1.00 48.69 202 ILE A C 1
ATOM 1529 O O . ILE A 1 202 ? 19.055 -15.162 -23.516 1.00 48.69 202 ILE A O 1
ATOM 1533 N N . PRO A 1 203 ? 18.446 -12.993 -23.594 1.00 48.34 203 PRO A N 1
ATOM 1534 C CA . PRO A 1 203 ? 17.421 -13.242 -24.588 1.00 48.34 203 PRO A CA 1
ATOM 1535 C C . PRO A 1 203 ? 18.095 -13.729 -25.875 1.00 48.34 203 PRO A C 1
ATOM 1537 O O . PRO A 1 203 ? 19.186 -13.274 -26.221 1.00 48.34 203 PRO A O 1
ATOM 1540 N N . LYS A 1 204 ? 17.444 -14.633 -26.612 1.00 52.25 204 LYS A N 1
ATOM 1541 C CA . LYS A 1 204 ? 17.831 -15.012 -27.982 1.00 52.25 204 LYS A CA 1
ATOM 1542 C C . LYS A 1 204 ? 17.638 -13.835 -28.955 1.00 52.25 204 LYS A C 1
ATOM 1544 O O . LYS A 1 204 ? 16.827 -13.897 -29.869 1.00 52.25 204 LYS A O 1
ATOM 1549 N N . ILE A 1 205 ? 18.322 -12.719 -28.730 1.00 50.25 205 ILE A N 1
ATOM 1550 C CA . ILE A 1 205 ? 18.325 -11.572 -29.648 1.00 50.25 205 ILE A CA 1
ATOM 1551 C C . ILE A 1 205 ? 19.306 -11.827 -30.799 1.00 50.25 205 ILE A C 1
ATOM 1553 O O . ILE A 1 205 ? 19.129 -11.298 -31.892 1.00 50.25 205 ILE A O 1
ATOM 1557 N N . LEU A 1 206 ? 20.299 -12.692 -30.581 1.00 49.53 206 LEU A N 1
ATOM 1558 C CA . LEU A 1 206 ? 21.301 -13.086 -31.564 1.00 49.53 206 LEU A CA 1
ATOM 1559 C C . LEU A 1 206 ? 21.365 -14.622 -31.632 1.00 49.53 206 LEU A C 1
ATOM 1561 O O . LEU A 1 206 ? 22.281 -15.231 -31.088 1.00 49.53 206 LEU A O 1
ATOM 1565 N N . ASP A 1 207 ? 20.375 -15.273 -32.256 1.00 47.16 207 ASP A N 1
ATOM 1566 C CA . ASP A 1 207 ? 20.521 -16.692 -32.622 1.00 47.16 207 ASP A CA 1
ATOM 1567 C C . ASP A 1 207 ? 21.541 -16.779 -33.780 1.00 47.16 207 ASP A C 1
ATOM 1569 O O . ASP A 1 207 ? 21.313 -16.281 -34.884 1.00 47.16 207 ASP A O 1
ATOM 1573 N N . TYR A 1 208 ? 22.707 -17.365 -33.494 1.00 45.38 208 TYR A N 1
ATOM 1574 C CA . TYR A 1 208 ? 23.818 -17.548 -34.432 1.00 45.38 208 TYR A CA 1
ATOM 1575 C C . TYR A 1 208 ? 23.583 -18.791 -35.310 1.00 45.38 208 TYR A C 1
ATOM 1577 O O . TYR A 1 208 ? 23.674 -19.924 -34.834 1.00 45.38 208 TYR A O 1
ATOM 1585 N N . ASP A 1 209 ? 23.280 -18.594 -36.597 1.00 44.75 209 ASP A N 1
ATOM 1586 C CA . ASP A 1 209 ? 23.124 -19.676 -37.581 1.00 44.75 209 ASP A CA 1
ATOM 1587 C C . ASP A 1 209 ? 24.487 -20.077 -38.179 1.00 44.75 209 ASP A C 1
ATOM 1589 O O . ASP A 1 209 ? 25.006 -19.423 -39.086 1.00 44.75 209 ASP A O 1
ATOM 1593 N N . LYS A 1 210 ? 25.058 -21.183 -37.679 1.00 42.22 210 LYS A N 1
ATOM 1594 C CA . LYS A 1 210 ? 26.332 -21.768 -38.149 1.00 42.22 210 LYS A CA 1
ATOM 1595 C C . LYS A 1 210 ? 26.298 -22.273 -39.596 1.00 42.22 210 LYS A C 1
ATOM 1597 O O . LYS A 1 210 ? 27.359 -22.486 -40.173 1.00 42.22 210 LYS A O 1
ATOM 1602 N N . SER A 1 211 ? 25.125 -22.468 -40.205 1.00 37.56 211 SER A N 1
ATOM 1603 C CA . SER A 1 211 ? 25.011 -23.079 -41.542 1.00 37.56 211 SER A CA 1
ATOM 1604 C C . SER A 1 211 ? 25.418 -22.159 -42.704 1.00 37.56 211 SER A C 1
ATOM 1606 O O . SER A 1 211 ? 25.428 -22.588 -43.857 1.00 37.56 211 SER A O 1
ATOM 1608 N N . ARG A 1 212 ? 25.765 -20.895 -42.424 1.00 44.75 212 ARG A N 1
ATOM 1609 C CA . ARG A 1 212 ? 25.975 -19.850 -43.44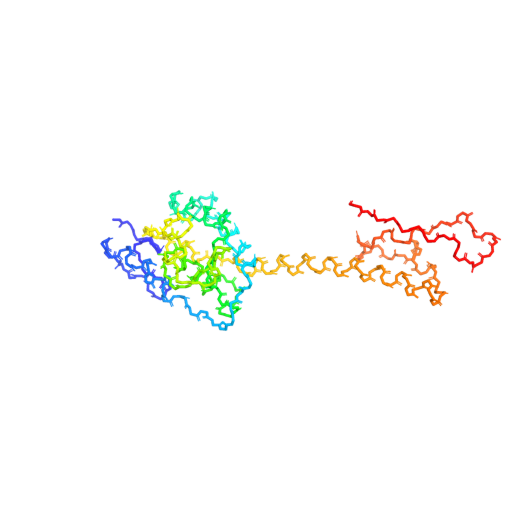2 1.00 44.75 212 ARG A CA 1
ATOM 1610 C C . ARG A 1 212 ? 27.429 -19.399 -43.613 1.00 44.75 212 ARG A C 1
ATOM 1612 O O . ARG A 1 212 ? 27.691 -18.523 -44.430 1.00 44.75 212 ARG A O 1
ATOM 1619 N N . ASP A 1 213 ? 28.371 -20.004 -42.892 1.00 41.53 213 ASP A N 1
ATOM 1620 C CA . ASP A 1 213 ? 29.741 -19.488 -42.725 1.00 41.53 213 ASP A CA 1
ATOM 1621 C C . ASP A 1 213 ? 30.736 -19.904 -43.831 1.00 41.53 213 ASP A C 1
ATOM 1623 O O . ASP A 1 213 ? 31.947 -19.885 -43.624 1.00 41.53 213 ASP A O 1
ATOM 1627 N N . HIS A 1 214 ? 30.262 -20.286 -45.025 1.00 41.81 214 HIS A N 1
ATOM 1628 C CA . HIS A 1 214 ? 31.175 -20.597 -46.133 1.00 41.81 214 HIS A CA 1
ATOM 1629 C C . HIS A 1 214 ? 31.456 -19.434 -47.082 1.00 41.81 214 HIS A C 1
ATOM 1631 O O . HIS A 1 214 ? 32.455 -19.503 -47.796 1.00 41.81 214 HIS A O 1
ATOM 1637 N N . GLN A 1 215 ? 30.671 -18.351 -47.084 1.00 38.94 215 GLN A N 1
ATOM 1638 C CA . GLN A 1 215 ? 30.963 -17.185 -47.924 1.00 38.94 215 GLN A CA 1
ATOM 1639 C C . GLN A 1 215 ? 30.469 -15.888 -47.266 1.00 38.94 215 GLN A C 1
ATOM 1641 O O . GLN A 1 215 ? 29.278 -15.725 -47.027 1.00 38.94 215 GLN A O 1
ATOM 1646 N N . ASP A 1 216 ? 31.400 -14.952 -47.060 1.00 38.84 216 ASP A N 1
ATOM 1647 C CA . ASP A 1 216 ? 31.226 -13.584 -46.550 1.00 38.84 216 ASP A CA 1
ATOM 1648 C C . ASP A 1 216 ? 30.936 -13.405 -45.047 1.00 38.84 216 ASP A C 1
ATOM 1650 O O . ASP A 1 216 ? 29.822 -13.583 -44.563 1.00 38.84 216 ASP A O 1
ATOM 1654 N N . ALA A 1 217 ? 31.928 -12.846 -44.343 1.00 40.28 217 ALA A N 1
ATOM 1655 C CA . ALA A 1 217 ? 31.826 -12.230 -43.018 1.00 40.28 217 ALA A CA 1
ATOM 1656 C C . ALA A 1 217 ? 30.995 -10.924 -43.044 1.00 40.28 217 ALA A C 1
ATOM 1658 O O . ALA A 1 217 ? 31.455 -9.852 -42.650 1.00 40.28 217 ALA A O 1
ATOM 1659 N N . ARG A 1 218 ? 29.767 -10.992 -43.561 1.00 39.78 218 ARG A N 1
ATOM 1660 C CA . ARG A 1 218 ? 28.776 -9.913 -43.531 1.00 39.78 218 ARG A CA 1
ATOM 1661 C C . ARG A 1 218 ? 27.547 -10.419 -42.777 1.00 39.78 218 ARG A C 1
ATOM 1663 O O . ARG A 1 218 ? 26.982 -11.426 -43.203 1.00 39.78 218 ARG A O 1
ATOM 1670 N N . PRO A 1 219 ? 27.077 -9.738 -41.717 1.00 39.25 219 PRO A N 1
ATOM 1671 C CA . PRO A 1 219 ? 25.815 -10.093 -41.085 1.00 39.25 219 PRO A CA 1
ATOM 1672 C C . PRO A 1 219 ? 24.678 -9.799 -42.071 1.00 39.25 219 PRO A C 1
ATOM 1674 O O . PRO A 1 219 ? 24.217 -8.672 -42.217 1.00 39.25 219 PRO A O 1
ATOM 1677 N N . LYS A 1 220 ? 24.247 -10.816 -42.820 1.00 41.97 220 LYS A N 1
ATOM 1678 C CA . LYS A 1 220 ? 23.040 -10.746 -43.645 1.00 41.97 220 LYS A CA 1
ATOM 1679 C C . LYS A 1 220 ? 21.887 -11.345 -42.838 1.00 41.97 220 LYS A C 1
ATOM 1681 O O . LYS A 1 220 ? 21.755 -12.564 -42.754 1.00 41.97 220 LYS A O 1
ATOM 1686 N N . ASN A 1 221 ? 21.055 -10.446 -42.305 1.00 39.00 221 ASN A N 1
ATOM 1687 C CA . ASN A 1 221 ? 19.797 -10.651 -41.569 1.00 39.00 221 ASN A CA 1
ATOM 1688 C C . ASN A 1 221 ? 19.927 -10.909 -40.059 1.00 39.00 221 ASN A C 1
ATOM 1690 O O . ASN A 1 221 ? 19.860 -12.048 -39.601 1.00 39.00 221 ASN A O 1
ATOM 1694 N N . ILE A 1 222 ? 19.968 -9.823 -39.281 1.00 44.28 222 ILE A N 1
ATOM 1695 C CA . ILE A 1 222 ? 19.567 -9.841 -37.869 1.00 44.28 222 ILE A CA 1
ATOM 1696 C C . ILE A 1 222 ? 18.044 -10.025 -37.829 1.00 44.28 222 ILE A C 1
ATOM 1698 O O . ILE A 1 222 ? 17.287 -9.130 -38.206 1.00 44.28 222 ILE A O 1
ATOM 1702 N N . LYS A 1 223 ? 17.573 -11.202 -37.406 1.00 41.50 223 LYS A N 1
ATOM 1703 C CA . LYS A 1 223 ? 16.156 -11.418 -37.089 1.00 41.50 223 LYS A CA 1
ATOM 1704 C C . LYS A 1 223 ? 15.921 -11.047 -35.627 1.00 41.50 223 LYS A C 1
ATOM 1706 O O . LYS A 1 223 ? 16.280 -11.803 -34.734 1.00 41.50 223 LYS A O 1
ATOM 1711 N N . LEU A 1 224 ? 15.284 -9.902 -35.396 1.00 39.47 224 LEU A N 1
ATOM 1712 C CA . LEU A 1 224 ? 14.754 -9.523 -34.087 1.00 39.47 224 LEU A CA 1
ATOM 1713 C C . LEU A 1 224 ? 13.540 -10.405 -33.768 1.00 39.47 224 LEU A C 1
ATOM 1715 O O . LEU A 1 224 ? 12.421 -10.105 -34.179 1.00 39.47 224 LEU A O 1
ATOM 1719 N N . THR A 1 225 ? 13.736 -11.511 -33.058 1.00 41.12 225 THR A N 1
ATOM 1720 C CA . THR A 1 225 ? 12.615 -12.261 -32.482 1.00 41.12 225 THR A CA 1
ATOM 1721 C C . THR A 1 225 ? 12.267 -11.671 -31.123 1.00 41.12 225 THR A C 1
ATOM 1723 O O . THR A 1 225 ? 12.938 -11.934 -30.128 1.00 41.12 225 THR A O 1
ATOM 1726 N N . ALA A 1 226 ? 11.214 -10.855 -31.079 1.00 31.25 226 ALA A N 1
ATOM 1727 C CA . ALA A 1 226 ? 10.583 -10.461 -29.828 1.00 31.25 226 ALA A CA 1
ATOM 1728 C C . ALA A 1 226 ? 9.816 -11.669 -29.270 1.00 31.25 226 ALA A C 1
ATOM 1730 O O . ALA A 1 226 ? 8.782 -12.055 -29.809 1.00 31.25 226 ALA A O 1
ATOM 1731 N N . THR A 1 227 ? 10.319 -12.289 -28.206 1.00 35.66 227 THR A N 1
ATOM 1732 C CA . THR A 1 227 ? 9.503 -13.189 -27.383 1.00 35.66 227 THR A CA 1
ATOM 1733 C C . THR A 1 227 ? 8.495 -12.344 -26.605 1.00 35.66 227 THR A C 1
ATOM 1735 O O . THR A 1 227 ? 8.887 -11.597 -25.705 1.00 35.66 227 THR A O 1
ATOM 1738 N N . THR A 1 228 ? 7.228 -12.425 -27.021 1.00 34.88 228 THR A N 1
ATOM 1739 C CA . THR A 1 228 ? 6.033 -11.996 -26.270 1.00 34.88 228 THR A CA 1
ATOM 1740 C C . THR A 1 228 ? 5.874 -12.768 -24.974 1.00 34.88 228 THR A C 1
ATOM 1742 O O . THR A 1 228 ? 6.124 -13.994 -25.010 1.00 34.88 228 THR A O 1
#